Protein AF-A0A2T4CJE0-F1 (afdb_monomer)

Radius of gyration: 47.71 Å; Cα contacts (8 Å, |Δi|>4): 103; chains: 1; bounding box: 102×43×130 Å

Secondary structure (DSSP, 8-state):
---PPPP-PPPPPP---SSHHHHHHHHHHHHHHTT--EEEEEEEEEETTEEEEEEEEETTBSPPP--SS-----SPPP--B--EEEEE--TTHHHHHHHHHHHHHHHHHHHHHHHHHHHHHHHHHHHHHHHHHHHHHHHTHHHHHHHHHHHHHHHHTTTSTT--THHHHHHHHHT---

Organism: NCBI:txid983965

Foldseek 3Di:
DDPDPPPDQDDQDDDDDPDVVVVQVSRQVSQVVVPWGKDFPDFDDDDPNHGQKTKIDTPLADDDDDDPPDDDDDPDHRPHDPDIDMHGHDPPVPPVVVVVVVVVVVVVVVVVVVVVVVVVVVVVVVVVVVVVVVVVVVVVVVVVVVVVVVVVCVVVPPPPVPPDPVVVVVVVVVPPDD

Solvent-accessible surface area (backbone atoms only — not comparable to full-atom values): 10915 Å² total; per-residue (Å²): 130,86,87,69,77,75,82,80,74,78,78,64,83,88,78,92,61,97,43,71,67,59,46,49,53,56,47,39,50,56,30,48,78,72,73,46,53,69,36,82,73,46,76,40,69,69,53,96,91,41,68,33,30,36,38,35,29,31,68,47,33,42,81,82,81,90,64,89,71,76,87,76,86,70,94,73,73,64,74,54,40,83,57,71,50,75,52,69,63,65,84,55,60,69,61,55,49,50,51,54,55,48,52,56,48,50,54,48,49,52,50,54,48,54,53,49,49,56,56,48,53,56,49,49,58,53,48,51,57,51,49,53,54,49,50,56,55,53,64,56,44,58,64,54,48,53,56,49,51,56,54,50,48,70,64,54,72,74,63,65,85,68,70,59,73,61,63,62,54,55,53,55,65,71,68,68,81,124

Sequence (178 aa):
MPNTPPPALLPPPEGIFRTFDDLMASVQRVAKDQGYGIVKLRASNYRDGKPTRYDLVCDRGGVKYNSTAKKRNPSTRKIDCPFRAKAVCEENAPLATSIRSFTNKLDRLSHDMAQGLMRIEQRLDNIEKRMENIEARAGGYEPRFQAIEQRLQGMEGPRMDGMGMDDVESRLLASSVM

Nearest PDB structures (foldseek):
  7dgr-assembly1_G  TM=2.622E-01  e=4.530E+00  Bos taurus

pLDDT: mean 79.7, std 13.98, range [46.06, 97.25]

Structure (mmCIF, N/CA/C/O backbone):
data_AF-A0A2T4CJE0-F1
#
_entry.id   AF-A0A2T4CJE0-F1
#
loop_
_atom_site.group_PDB
_atom_site.id
_atom_site.type_symbol
_atom_site.label_atom_id
_atom_site.label_alt_id
_atom_site.label_comp_id
_atom_site.label_asym_id
_atom_site.label_entity_id
_atom_site.label_seq_id
_atom_site.pdbx_PDB_ins_code
_atom_site.Cartn_x
_atom_site.Cartn_y
_atom_site.Cartn_z
_atom_site.occupancy
_atom_site.B_iso_or_equiv
_atom_site.auth_seq_id
_atom_site.auth_comp_id
_atom_site.auth_asym_id
_atom_site.auth_atom_id
_atom_site.pdbx_PDB_model_num
ATOM 1 N N . MET A 1 1 ? -12.298 10.753 -35.751 1.00 47.97 1 MET A N 1
ATOM 2 C CA . MET A 1 1 ? -11.029 10.005 -35.619 1.00 47.97 1 MET A CA 1
ATOM 3 C C . MET A 1 1 ? -11.352 8.708 -34.900 1.00 47.97 1 MET A C 1
ATOM 5 O O . MET A 1 1 ? -12.016 8.798 -33.872 1.00 47.97 1 MET A O 1
ATOM 9 N N . PRO A 1 2 ? -11.027 7.531 -35.454 1.00 46.69 2 PRO A N 1
ATOM 10 C CA . PRO A 1 2 ? -11.387 6.272 -34.817 1.00 46.69 2 PRO A CA 1
ATOM 11 C C . PRO A 1 2 ? -10.594 6.115 -33.513 1.00 46.69 2 PRO A C 1
ATOM 13 O O . PRO A 1 2 ? -9.371 6.231 -33.500 1.00 46.69 2 PRO A O 1
ATOM 16 N N . ASN A 1 3 ? -11.324 5.901 -32.417 1.00 55.94 3 ASN A N 1
ATOM 17 C CA . ASN A 1 3 ? -10.821 5.552 -31.089 1.00 55.94 3 ASN A CA 1
ATOM 18 C C . ASN A 1 3 ? -10.330 4.095 -31.113 1.00 55.94 3 ASN A C 1
ATOM 20 O O . ASN A 1 3 ? -10.971 3.200 -30.567 1.00 55.94 3 ASN A O 1
ATOM 24 N N . THR A 1 4 ? -9.227 3.827 -31.810 1.00 54.50 4 THR A N 1
ATOM 25 C CA . THR A 1 4 ? -8.570 2.522 -31.713 1.00 54.50 4 THR A CA 1
ATOM 26 C C . THR A 1 4 ? -7.837 2.483 -30.371 1.00 54.50 4 THR A C 1
ATOM 28 O O . THR A 1 4 ? -6.990 3.352 -30.140 1.00 54.50 4 THR A O 1
ATOM 31 N N . PRO A 1 5 ? -8.154 1.542 -29.461 1.00 58.34 5 PRO A N 1
ATOM 32 C CA . PRO A 1 5 ? -7.416 1.415 -28.213 1.00 58.34 5 PRO A CA 1
ATOM 33 C C . PRO A 1 5 ? -5.928 1.200 -28.532 1.00 58.34 5 PRO A C 1
ATOM 35 O O . PRO A 1 5 ? -5.611 0.510 -29.508 1.00 58.34 5 PRO A O 1
ATOM 38 N N . PRO A 1 6 ? -5.010 1.814 -27.764 1.00 60.53 6 PRO A N 1
ATOM 39 C CA . PRO A 1 6 ? -3.585 1.639 -27.995 1.00 60.53 6 PRO A CA 1
ATOM 40 C C . PRO A 1 6 ? -3.245 0.142 -27.954 1.00 60.53 6 PRO A C 1
ATOM 42 O O . PRO A 1 6 ? -3.831 -0.583 -27.143 1.00 60.53 6 PRO A O 1
ATOM 45 N N . PRO A 1 7 ? -2.332 -0.336 -28.820 1.00 61.66 7 PRO A N 1
ATOM 46 C CA . PRO A 1 7 ? -1.942 -1.740 -28.842 1.00 61.66 7 PRO A CA 1
ATOM 47 C C . PRO A 1 7 ? -1.520 -2.166 -27.435 1.00 61.66 7 PRO A C 1
ATOM 49 O O . PRO A 1 7 ? -0.680 -1.518 -26.805 1.00 61.66 7 PRO A O 1
ATOM 52 N N . ALA A 1 8 ? -2.159 -3.219 -26.924 1.00 67.00 8 ALA A N 1
ATOM 53 C CA . ALA A 1 8 ? -1.889 -3.742 -25.596 1.00 67.00 8 ALA A CA 1
ATOM 54 C C . ALA A 1 8 ? -0.453 -4.273 -25.569 1.00 67.00 8 ALA A C 1
ATOM 56 O O . ALA A 1 8 ? -0.147 -5.295 -26.181 1.00 67.00 8 ALA A O 1
ATOM 57 N N . LEU A 1 9 ? 0.435 -3.540 -24.898 1.00 72.75 9 LEU A N 1
ATOM 58 C CA . LEU A 1 9 ? 1.811 -3.969 -24.688 1.00 72.75 9 LEU A CA 1
ATOM 59 C C . LEU A 1 9 ? 1.789 -5.251 -23.856 1.00 72.75 9 LEU A C 1
ATOM 61 O O . LEU A 1 9 ? 1.123 -5.307 -22.818 1.00 72.75 9 LEU A O 1
ATOM 65 N N . LEU A 1 10 ? 2.510 -6.275 -24.305 1.00 77.25 10 LEU A N 1
ATOM 66 C CA . LEU A 1 10 ? 2.623 -7.515 -23.552 1.00 77.25 10 LEU A CA 1
ATOM 67 C C . LEU A 1 10 ? 3.448 -7.240 -22.290 1.00 77.25 10 LEU A C 1
ATOM 69 O O . LEU A 1 10 ? 4.532 -6.643 -22.386 1.00 77.25 10 LEU A O 1
ATOM 73 N N . PRO A 1 11 ? 2.961 -7.648 -21.106 1.00 76.88 11 PRO A N 1
ATOM 74 C CA . PRO A 1 11 ? 3.726 -7.489 -19.886 1.00 76.88 11 PRO A CA 1
ATOM 75 C C . PRO A 1 11 ? 5.021 -8.311 -19.986 1.00 76.88 11 PRO A C 1
ATOM 77 O O . PRO A 1 11 ? 5.005 -9.427 -20.513 1.00 76.88 11 PRO A O 1
ATOM 80 N N . PRO A 1 12 ? 6.159 -7.782 -19.503 1.00 79.56 12 PRO A N 1
ATOM 81 C CA . PRO A 1 12 ? 7.377 -8.566 -19.396 1.00 79.56 12 PRO A CA 1
ATOM 82 C C . PRO A 1 12 ? 7.139 -9.756 -18.454 1.00 79.56 12 PRO A C 1
ATOM 84 O O . PRO A 1 12 ? 6.370 -9.624 -17.499 1.00 79.56 12 PRO A O 1
ATOM 87 N N . PRO A 1 13 ? 7.784 -10.909 -18.703 1.00 75.38 13 PRO A N 1
ATOM 88 C CA . PRO A 1 13 ? 7.630 -12.085 -17.865 1.00 75.38 13 PRO A CA 1
ATOM 89 C C . PRO A 1 13 ? 8.071 -11.765 -16.439 1.00 75.38 13 PRO A C 1
ATOM 91 O O . PRO A 1 13 ? 9.121 -11.155 -16.214 1.00 75.38 13 PRO A O 1
ATOM 94 N N . GLU A 1 14 ? 7.255 -12.182 -15.478 1.00 75.81 14 GLU A N 1
ATOM 95 C CA . GLU A 1 14 ? 7.595 -12.079 -14.068 1.00 75.81 14 GLU A CA 1
ATOM 96 C C . GLU A 1 14 ? 8.733 -13.055 -13.754 1.00 75.81 14 GLU A C 1
ATOM 98 O O . GLU A 1 14 ? 8.725 -14.211 -14.181 1.00 75.81 14 GLU A O 1
ATOM 103 N N . GLY A 1 15 ? 9.749 -12.582 -13.036 1.00 75.56 15 GLY A N 1
ATOM 104 C CA . GLY A 1 15 ? 10.932 -13.376 -12.737 1.00 75.56 15 GLY A CA 1
ATOM 105 C C . GLY A 1 15 ? 11.753 -12.778 -11.606 1.00 75.56 15 GLY A C 1
ATOM 106 O O . GLY A 1 15 ? 11.766 -11.564 -11.395 1.00 75.56 15 GLY A O 1
ATOM 107 N N . ILE A 1 16 ? 12.444 -13.651 -10.877 1.00 80.81 16 ILE A N 1
ATOM 108 C CA . ILE A 1 16 ? 13.420 -13.263 -9.860 1.00 80.81 16 ILE A CA 1
ATOM 109 C C . ILE A 1 16 ? 14.785 -13.209 -10.542 1.00 80.81 16 ILE A C 1
ATOM 111 O O . ILE A 1 16 ? 15.248 -14.201 -11.101 1.00 80.81 16 ILE A O 1
ATOM 115 N N . PHE A 1 17 ? 15.433 -12.050 -10.477 1.00 85.88 17 PHE A N 1
ATOM 116 C CA . PHE A 1 17 ? 16.737 -11.815 -11.092 1.00 85.88 17 PHE A CA 1
ATOM 117 C C . PHE A 1 17 ? 17.794 -11.601 -10.012 1.00 85.88 17 PHE A C 1
ATOM 119 O O . PHE A 1 17 ? 17.524 -10.990 -8.978 1.00 85.88 17 PHE A O 1
ATOM 126 N N . ARG A 1 18 ? 19.014 -12.093 -10.252 1.00 84.19 18 ARG A N 1
ATOM 127 C CA . ARG A 1 18 ? 20.121 -11.993 -9.282 1.00 84.19 18 ARG A CA 1
ATOM 128 C C . ARG A 1 18 ? 20.695 -10.584 -9.192 1.00 84.19 18 ARG A C 1
ATOM 130 O O . ARG A 1 18 ? 21.171 -10.173 -8.140 1.00 84.19 18 ARG A O 1
ATOM 137 N N . THR A 1 19 ? 20.680 -9.858 -10.305 1.00 87.38 19 THR A N 1
ATOM 138 C CA . THR A 1 19 ? 21.184 -8.490 -10.396 1.00 87.38 19 THR A CA 1
ATOM 139 C C . THR A 1 19 ? 20.183 -7.616 -11.134 1.00 87.38 19 THR A C 1
ATOM 141 O O . THR A 1 19 ? 19.360 -8.081 -11.925 1.00 87.38 19 THR A O 1
ATOM 144 N N . PHE A 1 20 ? 20.262 -6.314 -10.878 1.00 87.75 20 PHE A N 1
ATOM 145 C CA . PHE A 1 20 ? 19.405 -5.354 -11.557 1.00 87.75 20 PHE A CA 1
ATOM 146 C C . PHE A 1 20 ? 19.708 -5.244 -13.056 1.00 87.75 20 PHE A C 1
ATOM 148 O O . PHE A 1 20 ? 18.796 -5.011 -13.844 1.00 87.75 20 PHE A O 1
ATOM 155 N N . ASP A 1 21 ? 20.964 -5.431 -13.460 1.00 90.25 21 ASP A N 1
ATOM 156 C CA . ASP A 1 21 ? 21.339 -5.375 -14.873 1.00 90.25 21 ASP A CA 1
ATOM 157 C C . ASP A 1 21 ? 20.761 -6.558 -15.661 1.00 90.25 21 ASP A C 1
ATOM 159 O O . ASP A 1 21 ? 20.324 -6.370 -16.793 1.00 90.25 21 ASP A O 1
ATOM 163 N N . ASP A 1 22 ? 20.658 -7.739 -15.044 1.00 90.62 22 ASP A N 1
ATOM 164 C CA . ASP A 1 22 ? 20.012 -8.914 -15.642 1.00 90.62 22 ASP A CA 1
ATOM 165 C C . ASP A 1 22 ? 18.489 -8.720 -15.780 1.00 90.62 22 ASP A C 1
ATOM 167 O O . ASP A 1 22 ? 17.914 -8.949 -16.847 1.00 90.62 22 ASP A O 1
ATOM 171 N N . LEU A 1 23 ? 17.846 -8.164 -14.742 1.00 90.69 23 LEU A N 1
ATOM 172 C CA . LEU A 1 23 ? 16.444 -7.728 -14.804 1.00 90.69 23 LEU A CA 1
ATOM 173 C C . LEU A 1 23 ? 16.226 -6.705 -15.924 1.00 90.69 23 LEU A C 1
ATOM 175 O O . LEU A 1 23 ? 15.259 -6.788 -16.677 1.00 90.69 23 LEU A O 1
ATOM 179 N N . MET A 1 24 ? 17.113 -5.717 -16.041 1.00 90.69 24 MET A N 1
ATOM 180 C CA . MET A 1 24 ? 16.990 -4.700 -17.078 1.00 90.69 24 MET A CA 1
ATOM 181 C C . MET A 1 24 ? 17.182 -5.310 -18.467 1.00 90.69 24 MET A C 1
ATOM 183 O O . MET A 1 24 ? 16.435 -4.974 -19.380 1.00 90.69 24 MET A O 1
ATOM 187 N N . ALA A 1 25 ? 18.141 -6.220 -18.639 1.00 91.75 25 ALA A N 1
ATOM 188 C CA . ALA A 1 25 ? 18.392 -6.881 -19.914 1.00 91.75 25 ALA A CA 1
ATOM 189 C C . ALA A 1 25 ? 17.201 -7.736 -20.372 1.00 91.75 25 ALA A C 1
ATOM 191 O O . ALA A 1 25 ? 16.842 -7.697 -21.552 1.00 91.75 25 ALA A O 1
ATOM 192 N N . SER A 1 26 ? 16.562 -8.476 -19.461 1.00 90.62 26 SER A N 1
ATOM 193 C CA . SER A 1 26 ? 15.388 -9.300 -19.774 1.00 90.62 26 SER A CA 1
ATOM 194 C C . SER A 1 26 ? 14.178 -8.447 -20.165 1.00 90.62 26 SER A C 1
ATOM 196 O O . SER A 1 26 ? 13.568 -8.672 -21.212 1.00 90.62 26 SER A O 1
ATOM 198 N N . VAL A 1 27 ? 13.890 -7.406 -19.383 1.00 90.81 27 VAL A N 1
ATOM 199 C CA . VAL A 1 27 ? 12.791 -6.463 -19.618 1.00 90.81 27 VAL A CA 1
ATOM 200 C C . VAL A 1 27 ? 13.019 -5.673 -20.913 1.00 90.81 27 VAL A C 1
ATOM 202 O O . VAL A 1 27 ? 12.099 -5.499 -21.713 1.00 90.81 27 VAL A O 1
ATOM 205 N N . GLN A 1 28 ? 14.260 -5.260 -21.177 1.00 91.25 28 GLN A N 1
ATOM 206 C CA . GLN A 1 28 ? 14.635 -4.560 -22.403 1.00 91.25 28 GLN A CA 1
ATOM 207 C C . GLN A 1 28 ? 14.523 -5.452 -23.647 1.00 91.25 28 GLN A C 1
ATOM 209 O O . GLN A 1 28 ? 14.223 -4.937 -24.722 1.00 91.25 28 GLN A O 1
ATOM 214 N N . ARG A 1 29 ? 14.763 -6.765 -23.533 1.00 90.44 29 ARG A N 1
ATOM 215 C CA . ARG A 1 29 ? 14.597 -7.714 -24.647 1.00 90.44 29 ARG A CA 1
ATOM 216 C C . ARG A 1 29 ? 13.141 -7.748 -25.112 1.00 90.44 29 ARG A C 1
ATOM 218 O O . ARG A 1 29 ? 12.874 -7.470 -26.272 1.00 90.44 29 ARG A O 1
ATOM 225 N N . VAL A 1 30 ? 12.215 -7.943 -24.175 1.00 88.25 30 VAL A N 1
ATOM 226 C CA . VAL A 1 30 ? 10.771 -7.979 -24.458 1.00 88.25 30 VAL A CA 1
ATOM 227 C C . VAL A 1 30 ? 10.260 -6.645 -25.003 1.00 88.25 30 VAL A C 1
ATOM 229 O O . VAL A 1 30 ? 9.425 -6.613 -25.902 1.00 88.25 30 VAL A O 1
ATOM 232 N N . ALA A 1 31 ? 10.784 -5.530 -24.493 1.00 89.50 31 ALA A N 1
ATOM 233 C CA . ALA A 1 31 ? 10.441 -4.207 -25.002 1.00 89.50 31 ALA A CA 1
ATOM 234 C C . ALA A 1 31 ? 10.913 -3.989 -26.446 1.00 89.50 31 ALA A C 1
ATOM 236 O O . ALA A 1 31 ? 10.169 -3.439 -27.258 1.00 89.50 31 ALA A O 1
ATOM 237 N N . LYS A 1 32 ? 12.128 -4.451 -26.780 1.00 88.69 32 LYS A N 1
ATOM 238 C CA . LYS A 1 32 ? 12.677 -4.369 -28.141 1.00 88.69 32 LYS A CA 1
ATOM 239 C C . LYS A 1 32 ? 11.839 -5.167 -29.135 1.00 88.69 32 LYS A C 1
ATOM 241 O O . LYS A 1 32 ? 11.573 -4.644 -30.212 1.00 88.69 32 LYS A O 1
ATOM 246 N N . ASP A 1 33 ? 11.377 -6.357 -28.754 1.00 86.69 33 ASP A N 1
ATOM 247 C CA . ASP A 1 33 ? 10.499 -7.186 -29.594 1.00 86.69 33 ASP A CA 1
ATOM 248 C C . ASP A 1 33 ? 9.168 -6.480 -29.899 1.00 86.69 33 ASP A C 1
ATOM 250 O O . ASP A 1 33 ? 8.588 -6.642 -30.969 1.00 86.69 33 ASP A O 1
ATOM 254 N N . GLN A 1 34 ? 8.715 -5.627 -28.980 1.00 85.38 34 GLN A N 1
ATOM 255 C CA . GLN A 1 34 ? 7.519 -4.797 -29.124 1.00 85.38 34 GLN A CA 1
ATOM 256 C C . GLN A 1 34 ? 7.805 -3.390 -29.687 1.00 85.38 34 GLN A C 1
ATOM 258 O O . GLN A 1 34 ? 6.897 -2.566 -29.793 1.00 85.38 34 GLN A O 1
ATOM 263 N N . GLY A 1 35 ? 9.056 -3.087 -30.048 1.00 86.75 35 GLY A N 1
ATOM 264 C CA . GLY A 1 35 ? 9.439 -1.834 -30.702 1.00 86.75 35 GLY A CA 1
ATOM 265 C C . GLY A 1 35 ? 9.593 -0.615 -29.784 1.00 86.75 35 GLY A C 1
ATOM 266 O O . GLY A 1 35 ? 9.572 0.516 -30.273 1.00 86.75 35 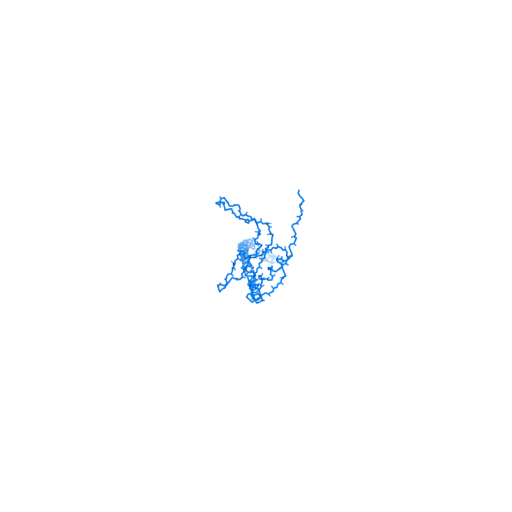GLY A O 1
ATOM 267 N N . TYR A 1 36 ? 9.767 -0.798 -28.471 1.00 86.81 36 TYR A N 1
ATOM 268 C CA . TYR A 1 36 ? 10.023 0.303 -27.535 1.00 86.81 36 TYR A CA 1
ATOM 269 C C . TYR A 1 36 ? 11.246 0.059 -26.638 1.00 86.81 36 TYR A C 1
ATOM 271 O O . TYR A 1 36 ? 11.751 -1.050 -26.493 1.00 86.81 36 TYR A O 1
ATOM 279 N N . GLY A 1 37 ? 11.776 1.137 -26.054 1.00 88.62 37 GLY A N 1
ATOM 280 C CA . GLY A 1 37 ? 12.923 1.091 -25.144 1.00 88.62 37 GLY A CA 1
ATOM 281 C C . GLY A 1 37 ? 12.525 1.467 -23.723 1.00 88.62 37 GLY A C 1
ATOM 282 O O . GLY A 1 37 ? 11.691 2.353 -23.544 1.00 88.62 37 GLY A O 1
ATOM 283 N N . ILE A 1 38 ? 13.123 0.822 -22.720 1.00 90.31 38 ILE A N 1
ATOM 284 C CA . ILE A 1 38 ? 12.847 1.068 -21.304 1.00 90.31 38 ILE A CA 1
ATOM 285 C C . ILE A 1 38 ? 14.032 1.798 -20.666 1.00 90.31 38 ILE A C 1
ATOM 287 O O . ILE A 1 38 ? 15.193 1.508 -20.938 1.00 90.31 38 ILE A O 1
ATOM 291 N N . VAL A 1 39 ? 13.733 2.769 -19.806 1.00 90.69 39 VAL A N 1
ATOM 292 C CA . VAL A 1 39 ? 14.709 3.579 -19.075 1.00 90.69 39 VAL A CA 1
ATOM 293 C C . VAL A 1 39 ? 14.383 3.625 -17.586 1.00 90.69 39 VAL A C 1
ATOM 295 O O . VAL A 1 39 ? 13.230 3.495 -17.160 1.00 90.69 39 VAL A O 1
ATOM 298 N N . LYS A 1 40 ? 15.425 3.837 -16.777 1.00 91.75 40 LYS A N 1
ATOM 299 C CA . LYS A 1 40 ? 15.320 4.053 -15.330 1.00 91.75 40 LYS A CA 1
ATOM 300 C C . LYS A 1 40 ? 14.803 5.478 -15.098 1.00 91.75 40 LYS A C 1
ATOM 302 O O . LYS A 1 40 ? 15.523 6.433 -15.369 1.00 91.75 40 LYS A O 1
ATOM 307 N N . LEU A 1 41 ? 13.576 5.634 -14.597 1.00 89.12 41 LEU A N 1
ATOM 308 C CA . LEU A 1 41 ? 13.015 6.954 -14.283 1.00 89.12 41 LEU A CA 1
ATOM 309 C C . LEU A 1 41 ? 13.555 7.487 -12.956 1.00 89.12 41 LEU A C 1
ATOM 311 O O . LEU A 1 41 ? 13.967 8.638 -12.854 1.00 89.12 41 LEU A O 1
ATOM 315 N N . ARG A 1 42 ? 13.483 6.656 -11.916 1.00 90.06 42 ARG A N 1
ATOM 316 C CA . ARG A 1 42 ? 13.901 7.016 -10.560 1.00 90.06 42 ARG A CA 1
ATOM 317 C C . ARG A 1 42 ? 14.330 5.785 -9.787 1.00 90.06 42 ARG A C 1
ATOM 319 O O . ARG A 1 42 ? 13.731 4.719 -9.920 1.00 90.06 42 ARG A O 1
ATOM 326 N N . ALA A 1 43 ? 15.329 5.981 -8.942 1.00 91.38 43 ALA A N 1
ATOM 327 C CA . ALA A 1 43 ? 15.729 5.049 -7.904 1.00 91.38 43 ALA A CA 1
ATOM 328 C C . ALA A 1 43 ? 15.222 5.578 -6.553 1.00 91.38 43 ALA A C 1
ATOM 330 O O . ALA A 1 43 ? 15.151 6.786 -6.329 1.00 91.38 43 ALA A O 1
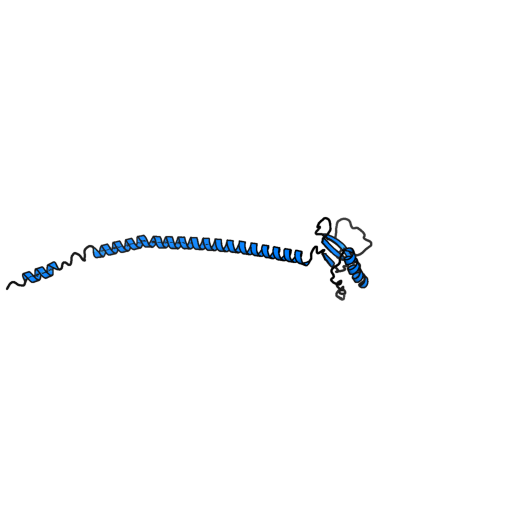ATOM 331 N N . SER A 1 44 ? 14.766 4.687 -5.680 1.00 88.44 44 SER A N 1
ATOM 332 C CA . SER A 1 44 ? 14.189 5.048 -4.384 1.00 88.44 44 SER A CA 1
ATOM 333 C C . SER A 1 44 ? 14.398 3.941 -3.361 1.00 88.44 44 SER A C 1
ATOM 335 O O . SER A 1 44 ? 14.735 2.818 -3.733 1.00 88.44 44 SER A O 1
ATOM 337 N N . ASN A 1 45 ? 14.132 4.267 -2.091 1.00 85.12 45 ASN A N 1
ATOM 338 C CA . ASN A 1 45 ? 14.224 3.343 -0.962 1.00 85.12 45 ASN A CA 1
ATOM 339 C C . ASN A 1 45 ? 15.629 2.723 -0.858 1.00 85.12 45 ASN A C 1
ATOM 341 O O . ASN A 1 45 ? 15.860 1.592 -1.277 1.00 85.12 45 ASN A O 1
ATOM 345 N N . TYR A 1 46 ? 16.592 3.511 -0.391 1.00 86.31 46 TYR A N 1
ATOM 346 C CA . TYR A 1 46 ? 17.990 3.095 -0.327 1.00 86.31 46 TYR A CA 1
ATOM 347 C C . TYR A 1 46 ? 18.258 2.346 0.982 1.00 86.31 46 TYR A C 1
ATOM 349 O O . TYR A 1 46 ? 17.879 2.832 2.046 1.00 86.31 46 TYR A O 1
ATOM 357 N N . ARG A 1 47 ? 18.926 1.193 0.899 1.00 82.00 47 ARG A N 1
ATOM 358 C CA . ARG A 1 47 ? 19.482 0.447 2.040 1.00 82.00 47 ARG A CA 1
ATOM 359 C C . ARG A 1 47 ? 20.966 0.231 1.789 1.00 82.00 47 ARG A C 1
ATOM 361 O O . ARG A 1 47 ? 21.345 -0.057 0.658 1.00 82.00 47 ARG A O 1
ATOM 368 N N . ASP A 1 48 ? 21.801 0.454 2.798 1.00 82.81 48 ASP A N 1
ATOM 369 C CA . ASP A 1 48 ? 23.261 0.281 2.704 1.00 82.81 48 ASP A CA 1
ATOM 370 C C . ASP A 1 48 ? 23.892 0.968 1.475 1.00 82.81 48 ASP A C 1
ATOM 372 O O . ASP A 1 48 ? 24.769 0.436 0.795 1.00 82.81 48 ASP A O 1
ATOM 376 N N . GLY A 1 49 ? 23.381 2.158 1.133 1.00 83.88 49 GLY A N 1
ATOM 377 C CA . GLY A 1 49 ? 23.824 2.939 -0.028 1.00 83.88 49 GLY A CA 1
ATOM 378 C C . GLY A 1 49 ? 23.364 2.409 -1.394 1.00 83.88 49 GLY A C 1
ATOM 379 O O . GLY A 1 49 ? 23.645 3.042 -2.412 1.00 83.88 49 GLY A O 1
ATOM 380 N N . LYS A 1 50 ? 22.621 1.298 -1.452 1.00 84.25 50 LYS A N 1
ATOM 381 C CA . LYS A 1 50 ? 22.100 0.695 -2.686 1.00 84.25 50 LYS A CA 1
ATOM 382 C C . LYS A 1 50 ? 20.589 0.932 -2.831 1.00 84.25 50 LYS A C 1
ATOM 384 O O . LYS A 1 50 ? 19.856 0.844 -1.845 1.00 84.25 50 LYS A O 1
ATOM 389 N N . PRO A 1 51 ? 20.071 1.235 -4.037 1.00 87.44 51 PRO A N 1
ATOM 390 C CA . PRO A 1 51 ? 18.635 1.412 -4.226 1.00 87.44 51 PRO A CA 1
ATOM 391 C C . PRO A 1 51 ? 17.908 0.066 -4.252 1.00 87.44 51 PRO A C 1
ATOM 393 O O . PRO A 1 51 ? 18.251 -0.807 -5.050 1.00 87.44 51 PRO A O 1
ATOM 396 N N . THR A 1 52 ? 16.851 -0.068 -3.449 1.00 87.69 52 THR A N 1
ATOM 397 C CA . THR A 1 52 ? 16.014 -1.281 -3.416 1.00 87.69 52 THR A CA 1
ATOM 398 C C . THR A 1 52 ? 14.794 -1.190 -4.330 1.00 87.69 52 THR A C 1
ATOM 400 O O . THR A 1 52 ? 14.098 -2.179 -4.525 1.00 87.69 52 THR A O 1
ATOM 403 N N . ARG A 1 53 ? 14.499 -0.024 -4.919 1.00 90.31 53 ARG A N 1
ATOM 404 C CA . ARG A 1 53 ? 13.361 0.145 -5.831 1.00 90.31 53 ARG A CA 1
ATOM 405 C C . ARG A 1 53 ? 13.694 1.040 -7.014 1.00 90.31 53 ARG A C 1
ATOM 407 O O . ARG A 1 53 ? 14.087 2.192 -6.824 1.00 90.31 53 ARG A O 1
ATOM 414 N N . TYR A 1 54 ? 13.409 0.551 -8.217 1.00 92.25 54 TYR A N 1
ATOM 415 C CA . TYR A 1 54 ? 13.535 1.295 -9.468 1.00 92.25 54 TYR A CA 1
ATOM 416 C C . TYR A 1 54 ? 12.187 1.396 -10.177 1.00 92.25 54 TYR A C 1
ATOM 418 O O . TYR A 1 54 ? 11.518 0.389 -10.412 1.00 92.25 54 TYR A O 1
ATOM 426 N N . ASP A 1 55 ? 11.805 2.613 -10.555 1.00 91.81 55 ASP A N 1
ATOM 427 C CA . ASP A 1 55 ? 10.685 2.825 -11.467 1.00 91.81 55 ASP A CA 1
ATOM 428 C C . ASP A 1 55 ? 11.212 2.811 -12.907 1.00 91.81 55 ASP A C 1
ATOM 430 O O . ASP A 1 55 ? 12.101 3.590 -13.266 1.00 91.81 55 ASP A O 1
ATOM 434 N N . LEU A 1 56 ? 10.648 1.926 -13.722 1.00 91.56 56 LEU A N 1
ATOM 435 C CA . LEU A 1 56 ? 10.990 1.724 -15.124 1.00 91.56 56 LEU A CA 1
ATOM 436 C C . LEU A 1 56 ? 9.884 2.306 -16.000 1.00 91.56 56 LEU A C 1
ATOM 438 O O . LEU A 1 56 ? 8.699 2.082 -15.742 1.00 91.56 56 LEU A O 1
ATOM 442 N N . VAL A 1 57 ? 10.260 3.058 -17.028 1.00 90.25 57 VAL A N 1
ATOM 443 C CA . VAL A 1 57 ? 9.322 3.678 -17.976 1.00 90.25 57 VAL A CA 1
ATOM 444 C C . VAL A 1 57 ? 9.824 3.523 -19.397 1.00 90.25 57 VAL A C 1
ATOM 446 O O . VAL A 1 57 ? 11.003 3.269 -19.613 1.00 90.25 57 VAL A O 1
ATOM 449 N N . CYS A 1 58 ? 8.949 3.711 -20.377 1.00 89.75 58 CYS A N 1
ATOM 450 C CA . CYS A 1 58 ? 9.396 3.839 -21.758 1.00 89.75 58 CYS A CA 1
ATOM 451 C C . CYS A 1 58 ? 10.224 5.126 -21.959 1.00 89.75 58 CYS A C 1
ATOM 453 O O . CYS A 1 58 ? 9.845 6.184 -21.459 1.00 89.75 58 CYS A O 1
ATOM 455 N N . ASP A 1 59 ? 11.296 5.057 -22.751 1.00 84.62 59 ASP A N 1
ATOM 456 C CA . ASP A 1 59 ? 12.196 6.178 -23.082 1.00 84.62 59 ASP A CA 1
ATOM 457 C C . ASP A 1 59 ? 11.435 7.401 -23.623 1.00 84.62 59 ASP A C 1
ATOM 459 O O . ASP A 1 59 ? 11.518 8.516 -23.109 1.00 84.62 59 ASP A O 1
ATOM 463 N N . ARG A 1 60 ? 10.573 7.166 -24.616 1.00 79.69 60 ARG A N 1
ATOM 464 C CA . ARG A 1 60 ? 9.669 8.182 -25.176 1.00 79.69 60 ARG A CA 1
ATOM 465 C C . ARG A 1 60 ? 8.294 8.213 -24.491 1.00 79.69 60 ARG A C 1
ATOM 467 O O . ARG A 1 60 ? 7.321 8.671 -25.088 1.00 79.69 60 ARG A O 1
ATOM 474 N N . GLY A 1 61 ? 8.204 7.704 -23.264 1.00 77.56 61 GLY A N 1
ATOM 475 C CA . GLY A 1 61 ? 6.965 7.537 -22.508 1.00 77.56 61 GLY A CA 1
ATOM 476 C C . GLY A 1 61 ? 6.506 8.768 -21.725 1.00 77.56 61 GLY A C 1
ATOM 477 O O . GLY A 1 61 ? 7.288 9.645 -21.334 1.00 77.56 61 GLY A O 1
ATOM 478 N N . GLY A 1 62 ? 5.200 8.791 -21.461 1.00 70.50 62 GLY A N 1
ATOM 479 C CA . GLY A 1 62 ? 4.517 9.786 -20.642 1.00 70.50 62 GLY A CA 1
ATOM 480 C C . GLY A 1 62 ? 4.244 11.127 -21.322 1.00 70.50 62 GLY A C 1
ATOM 481 O O . GLY A 1 62 ? 4.748 11.454 -22.396 1.00 70.50 62 GLY A O 1
ATOM 482 N N . VAL A 1 63 ? 3.473 11.954 -20.625 1.00 67.31 63 VAL A N 1
ATOM 483 C CA . VAL A 1 63 ? 3.046 13.264 -21.116 1.00 67.31 63 VAL A CA 1
ATOM 484 C C . VAL A 1 63 ? 4.152 14.302 -20.880 1.00 67.31 63 VAL A C 1
ATOM 486 O O . VAL A 1 63 ? 4.952 14.215 -19.935 1.00 67.31 63 VAL A O 1
ATOM 489 N N . LYS A 1 64 ? 4.277 15.281 -21.781 1.00 67.00 64 LYS A N 1
ATOM 490 C CA . LYS A 1 64 ? 5.162 16.434 -21.570 1.00 67.00 64 LYS A CA 1
ATOM 491 C C . LYS A 1 64 ? 4.543 17.317 -20.485 1.00 67.00 64 LYS A C 1
ATOM 493 O O . LYS A 1 64 ? 3.394 17.723 -20.612 1.00 67.00 64 LYS A O 1
ATOM 498 N N . TYR A 1 65 ? 5.307 17.639 -19.444 1.00 66.88 65 TYR A N 1
ATOM 499 C CA . TYR A 1 65 ? 4.869 18.637 -18.473 1.00 66.88 65 TYR A CA 1
ATOM 500 C C . TYR A 1 65 ? 4.814 20.009 -19.155 1.00 66.88 65 TYR A C 1
ATOM 502 O O . TYR A 1 65 ? 5.773 20.408 -19.824 1.00 66.88 65 TYR A O 1
ATOM 510 N N . ASN A 1 66 ? 3.694 20.717 -19.019 1.00 62.84 66 ASN A N 1
ATOM 511 C CA . ASN A 1 66 ? 3.551 22.053 -19.582 1.00 62.84 66 ASN A CA 1
ATOM 512 C C . ASN A 1 66 ? 4.227 23.064 -18.642 1.00 62.84 66 ASN A C 1
ATOM 514 O O . ASN A 1 66 ? 3.609 23.551 -17.701 1.00 62.84 66 ASN A O 1
ATOM 518 N N . SER A 1 67 ? 5.522 23.328 -18.844 1.00 66.19 67 SER A N 1
ATOM 519 C CA . SER A 1 67 ? 6.245 24.354 -18.088 1.00 66.19 67 SER A CA 1
ATOM 520 C C . SER A 1 67 ? 6.226 25.694 -18.822 1.00 66.19 67 SER A C 1
ATOM 522 O O . SER A 1 67 ? 6.673 25.798 -19.966 1.00 66.19 67 SER A O 1
ATOM 524 N N . THR A 1 68 ? 5.793 26.749 -18.133 1.00 68.38 68 THR A N 1
ATOM 525 C CA . THR A 1 68 ? 5.876 28.138 -18.619 1.00 68.38 68 THR A CA 1
ATOM 526 C C . THR A 1 68 ? 7.300 28.701 -18.515 1.00 68.38 68 THR A C 1
ATOM 528 O O . THR A 1 68 ? 7.658 29.640 -19.221 1.00 68.38 68 THR A O 1
ATOM 531 N N . ALA A 1 69 ? 8.147 28.100 -17.672 1.00 65.12 69 ALA A N 1
ATOM 532 C CA . ALA A 1 69 ? 9.549 28.467 -17.516 1.00 65.12 69 ALA A CA 1
ATOM 533 C C . ALA A 1 69 ? 10.413 27.849 -18.636 1.00 65.12 69 ALA A C 1
ATOM 535 O O . ALA A 1 69 ? 10.456 26.630 -18.787 1.00 65.12 69 ALA A O 1
ATOM 536 N N . LYS A 1 70 ? 11.077 28.717 -19.417 1.00 67.75 70 LYS A N 1
ATOM 537 C CA . LYS A 1 70 ? 12.078 28.459 -20.478 1.00 67.75 70 LYS A CA 1
ATOM 538 C C . LYS A 1 70 ? 11.794 27.234 -21.371 1.00 67.75 70 LYS A C 1
ATOM 540 O O . LYS A 1 70 ? 12.197 26.107 -21.084 1.00 67.75 70 LYS A O 1
ATOM 545 N N . LYS A 1 71 ? 11.171 27.479 -22.530 1.00 62.59 71 LYS A N 1
ATOM 546 C CA . LYS A 1 71 ? 10.926 26.462 -23.567 1.00 62.59 71 LYS A CA 1
ATOM 547 C C . LYS A 1 71 ? 12.258 25.969 -24.145 1.00 62.59 71 LYS A C 1
ATOM 549 O O . LYS A 1 71 ? 12.900 26.664 -24.924 1.00 62.59 71 LYS A O 1
ATOM 554 N N . ARG A 1 72 ? 12.687 24.768 -23.754 1.00 65.12 72 ARG A N 1
ATOM 555 C CA . ARG A 1 72 ? 13.735 24.030 -24.476 1.00 65.12 72 ARG A CA 1
ATOM 556 C C . ARG A 1 72 ? 13.117 23.447 -25.751 1.00 65.12 72 ARG A C 1
ATOM 558 O O . ARG A 1 72 ? 11.965 23.010 -25.704 1.00 65.12 72 ARG A O 1
ATOM 565 N N . ASN A 1 73 ? 13.876 23.419 -26.848 1.00 62.66 73 ASN A N 1
ATOM 566 C CA . ASN A 1 73 ? 13.514 22.744 -28.100 1.00 62.66 73 ASN A CA 1
ATOM 567 C C . ASN A 1 73 ? 14.160 21.347 -28.129 1.00 62.66 73 ASN A C 1
ATOM 569 O O . ASN A 1 73 ? 15.269 21.205 -28.640 1.00 62.66 73 ASN A O 1
ATOM 573 N N . PRO A 1 74 ? 13.540 20.317 -27.529 1.00 66.12 74 PRO A N 1
ATOM 574 C CA . PRO A 1 74 ? 14.041 18.955 -27.631 1.00 66.12 74 PRO A CA 1
ATOM 575 C C . PRO A 1 74 ? 13.853 18.433 -29.060 1.00 66.12 74 PRO A C 1
ATOM 577 O O . PRO A 1 74 ? 12.793 18.619 -29.656 1.00 66.12 74 PRO A O 1
ATOM 580 N N . SER A 1 75 ? 14.864 17.742 -29.587 1.00 68.50 75 SER A N 1
ATOM 581 C CA . SER A 1 75 ? 14.786 17.036 -30.875 1.00 68.50 75 SER A CA 1
ATOM 582 C C . SER A 1 75 ? 13.850 15.824 -30.822 1.00 68.50 75 SER A C 1
ATOM 584 O O . SER A 1 75 ? 13.328 15.388 -31.845 1.00 68.50 75 SER A O 1
ATOM 586 N N . THR A 1 76 ? 13.605 15.284 -29.625 1.00 68.62 76 THR A N 1
ATOM 587 C CA . THR A 1 76 ? 12.759 14.114 -29.403 1.00 68.62 76 THR A CA 1
ATOM 588 C C . THR A 1 76 ? 11.367 14.517 -28.917 1.00 68.62 76 THR A C 1
ATOM 590 O O . THR A 1 76 ? 11.193 15.365 -28.037 1.00 68.62 76 THR A O 1
ATOM 593 N N . ARG A 1 77 ? 10.338 13.890 -29.497 1.00 72.25 77 ARG A N 1
ATOM 594 C CA . ARG A 1 77 ? 8.945 14.009 -29.049 1.00 72.25 77 ARG A CA 1
ATOM 595 C C . ARG A 1 77 ? 8.569 12.760 -28.260 1.00 72.25 77 ARG A C 1
ATOM 597 O O . ARG A 1 77 ? 8.866 11.646 -28.690 1.00 72.25 77 ARG A O 1
ATOM 604 N N . LYS A 1 78 ? 7.913 12.954 -27.115 1.00 76.94 78 LYS A N 1
ATOM 605 C CA . LYS A 1 78 ? 7.277 11.855 -26.384 1.00 76.94 78 LYS A CA 1
ATOM 606 C C . LYS A 1 78 ? 6.115 11.316 -27.218 1.00 76.94 78 LYS A C 1
ATOM 608 O O . LYS A 1 78 ? 5.396 12.103 -27.830 1.00 76.94 78 LYS A O 1
ATOM 613 N N . ILE A 1 79 ? 5.961 9.999 -27.237 1.00 78.12 79 ILE A N 1
ATOM 614 C CA . ILE A 1 79 ? 4.927 9.277 -27.998 1.00 78.12 79 ILE A CA 1
ATOM 615 C C . ILE A 1 79 ? 3.789 8.785 -27.095 1.00 78.12 79 ILE A C 1
ATOM 617 O O . ILE A 1 79 ? 2.983 7.973 -27.522 1.00 78.12 79 ILE A O 1
ATOM 621 N N . ASP A 1 80 ? 3.763 9.252 -25.843 1.00 75.56 80 ASP A N 1
ATOM 622 C CA . ASP A 1 80 ? 2.793 8.866 -24.814 1.00 75.56 80 ASP A CA 1
ATOM 623 C C . ASP A 1 80 ? 2.699 7.348 -24.580 1.00 75.56 80 ASP A C 1
ATOM 625 O O . ASP A 1 80 ? 1.633 6.779 -24.370 1.00 75.56 80 ASP A O 1
ATOM 629 N N . CYS A 1 81 ? 3.848 6.663 -24.615 1.00 82.38 81 CYS A N 1
ATOM 630 C CA . CYS A 1 81 ? 3.883 5.234 -24.320 1.00 82.38 81 CYS A CA 1
ATOM 631 C C . CYS A 1 81 ? 3.422 4.972 -22.867 1.00 82.38 81 CYS A C 1
ATOM 633 O O . CYS A 1 81 ? 3.995 5.570 -21.943 1.00 82.38 81 CYS A O 1
ATOM 635 N N . PRO A 1 82 ? 2.440 4.069 -22.652 1.00 83.31 82 PRO A N 1
ATOM 636 C CA . PRO A 1 82 ? 1.837 3.817 -21.343 1.00 83.31 82 PRO A CA 1
ATOM 637 C C . PRO A 1 82 ? 2.670 2.888 -20.449 1.00 83.31 82 PRO A C 1
ATOM 639 O O . PRO A 1 82 ? 2.348 2.723 -19.272 1.00 83.31 82 PRO A O 1
ATOM 642 N N . PHE A 1 83 ? 3.735 2.273 -20.977 1.00 86.88 83 PHE A N 1
ATOM 643 C CA . PHE A 1 83 ? 4.527 1.290 -20.242 1.00 86.88 83 PHE A CA 1
ATOM 644 C C . PHE A 1 83 ? 5.161 1.879 -18.975 1.00 86.88 83 PHE A C 1
ATOM 646 O O . PHE A 1 83 ? 5.959 2.825 -19.030 1.00 86.88 83 PHE A O 1
ATOM 653 N N . ARG A 1 84 ? 4.852 1.261 -17.829 1.00 86.88 84 ARG A N 1
ATOM 654 C CA . ARG A 1 84 ? 5.453 1.551 -16.525 1.00 86.88 84 ARG A CA 1
ATOM 655 C C . ARG A 1 84 ? 5.589 0.256 -15.732 1.00 86.88 84 ARG A C 1
ATOM 657 O O . ARG A 1 84 ? 4.618 -0.476 -15.590 1.00 86.88 84 ARG A O 1
ATOM 664 N N . ALA A 1 85 ? 6.763 0.017 -15.161 1.00 88.94 85 ALA A N 1
ATOM 665 C CA . ALA A 1 85 ? 7.028 -1.135 -14.307 1.00 88.94 85 ALA A CA 1
ATOM 666 C C . ALA A 1 85 ? 7.810 -0.722 -13.055 1.00 88.94 85 ALA A C 1
ATOM 668 O O . ALA A 1 85 ? 8.402 0.360 -12.992 1.00 88.94 85 ALA A O 1
ATOM 669 N N . LYS A 1 86 ? 7.789 -1.577 -12.032 1.00 90.31 86 LYS A N 1
ATOM 670 C CA . LYS A 1 86 ? 8.532 -1.373 -10.787 1.00 90.31 86 LYS A CA 1
ATOM 671 C C . LYS A 1 86 ? 9.399 -2.588 -10.526 1.00 90.31 86 LYS A C 1
ATOM 673 O O . LYS A 1 86 ? 8.872 -3.677 -10.345 1.00 90.31 86 LYS A O 1
ATOM 678 N N . ALA A 1 87 ? 10.707 -2.381 -10.479 1.00 89.31 87 ALA A N 1
ATOM 679 C CA . ALA A 1 87 ? 11.643 -3.392 -10.018 1.00 89.31 87 ALA A CA 1
ATOM 680 C C . ALA A 1 87 ? 11.892 -3.171 -8.524 1.00 89.31 87 ALA A C 1
ATOM 682 O O . ALA A 1 87 ? 12.253 -2.064 -8.113 1.00 89.31 87 ALA A O 1
ATOM 683 N N . VAL A 1 88 ? 11.675 -4.207 -7.719 1.00 88.00 88 VAL A N 1
ATOM 684 C CA . VAL A 1 88 ? 11.904 -4.188 -6.272 1.00 88.00 88 VAL A CA 1
ATOM 685 C C . VAL A 1 88 ? 12.958 -5.241 -5.950 1.00 88.00 88 VAL A C 1
ATOM 687 O O . VAL A 1 88 ? 12.835 -6.388 -6.365 1.00 88.00 88 VAL A O 1
ATOM 690 N N . CYS A 1 89 ? 14.005 -4.834 -5.242 1.00 84.00 89 CYS A N 1
ATOM 691 C CA . CYS A 1 89 ? 14.994 -5.725 -4.665 1.00 84.00 89 CYS A CA 1
ATOM 692 C C . CYS A 1 89 ? 14.401 -6.315 -3.387 1.00 84.00 89 CYS A C 1
ATOM 694 O O . CYS A 1 89 ? 14.127 -5.586 -2.429 1.00 84.00 89 CYS A O 1
ATOM 696 N N . GLU A 1 90 ? 14.181 -7.624 -3.379 1.00 72.56 90 GLU A N 1
ATOM 697 C CA . GLU A 1 90 ? 13.797 -8.342 -2.173 1.00 72.56 90 GLU A CA 1
ATOM 698 C C . GLU A 1 90 ? 15.042 -8.897 -1.489 1.00 72.56 90 GLU A C 1
ATOM 700 O O . GLU A 1 90 ? 15.530 -9.983 -1.794 1.00 72.56 90 GLU A O 1
ATOM 705 N N . GLU A 1 91 ? 15.554 -8.141 -0.526 1.00 63.81 91 GLU A N 1
ATOM 706 C CA . GLU A 1 91 ? 16.513 -8.650 0.447 1.00 63.81 91 GLU A CA 1
ATOM 707 C C . GLU A 1 91 ? 15.721 -9.570 1.398 1.00 63.81 91 GLU A C 1
ATOM 709 O O . GLU A 1 91 ? 14.997 -9.102 2.276 1.00 63.81 91 GLU A O 1
ATOM 714 N N . ASN A 1 92 ? 15.772 -10.886 1.158 1.00 59.94 92 ASN A N 1
ATOM 715 C CA . ASN A 1 92 ? 15.043 -11.945 1.883 1.00 59.94 92 ASN A CA 1
ATOM 716 C C . ASN A 1 92 ? 13.507 -11.947 1.702 1.00 59.94 92 ASN A C 1
ATOM 718 O O . ASN A 1 92 ? 12.740 -11.781 2.656 1.00 59.94 92 ASN A O 1
ATOM 722 N N . ALA A 1 93 ? 13.069 -12.218 0.469 1.00 60.16 93 ALA A N 1
ATOM 723 C CA . ALA A 1 93 ? 11.676 -12.296 0.008 1.00 60.16 93 ALA A CA 1
ATOM 724 C C . ALA A 1 93 ? 10.637 -12.909 0.987 1.00 60.16 93 ALA A C 1
ATOM 726 O O . ALA A 1 93 ? 9.646 -12.234 1.283 1.00 60.16 93 ALA A O 1
ATOM 727 N N . PRO A 1 94 ? 10.808 -14.124 1.556 1.00 61.84 94 PRO A N 1
ATOM 728 C CA . PRO A 1 94 ? 9.752 -14.724 2.379 1.00 61.84 94 PRO A CA 1
ATOM 729 C C . PRO A 1 94 ? 9.713 -14.179 3.817 1.00 61.84 94 PRO A C 1
ATOM 731 O O . PRO A 1 94 ? 8.638 -13.890 4.352 1.00 61.84 94 PRO A O 1
ATOM 734 N N . LEU A 1 95 ? 10.875 -13.999 4.455 1.00 64.44 95 LEU A N 1
ATOM 735 C CA . LEU A 1 95 ? 10.952 -13.640 5.874 1.00 64.44 95 LEU A CA 1
ATOM 736 C C . LEU A 1 95 ? 10.647 -12.155 6.100 1.00 64.44 95 LEU A C 1
ATOM 738 O O . LEU A 1 95 ? 9.845 -11.823 6.968 1.00 64.44 95 LEU A O 1
ATOM 742 N N . ALA A 1 96 ? 11.205 -11.257 5.285 1.00 65.44 96 ALA A N 1
ATOM 743 C CA . ALA A 1 96 ? 10.940 -9.823 5.406 1.00 65.44 96 ALA A CA 1
ATOM 744 C C . ALA A 1 96 ? 9.481 -9.467 5.069 1.00 65.44 96 ALA A C 1
ATOM 746 O O . ALA A 1 96 ? 8.931 -8.501 5.602 1.00 65.44 96 ALA A O 1
ATOM 747 N N . THR A 1 97 ? 8.831 -10.233 4.190 1.00 68.88 97 THR A N 1
ATOM 748 C CA . THR A 1 97 ? 7.402 -10.070 3.880 1.00 68.88 97 THR A CA 1
ATOM 749 C C . THR A 1 97 ? 6.524 -10.590 5.010 1.00 68.88 97 THR A C 1
ATOM 751 O O . THR A 1 97 ? 5.577 -9.908 5.403 1.00 68.88 97 THR A O 1
ATOM 754 N N . SER A 1 98 ? 6.891 -11.724 5.610 1.00 77.94 98 SER A N 1
ATOM 755 C CA . SER A 1 98 ? 6.211 -12.256 6.796 1.00 77.94 98 SER A CA 1
ATOM 756 C C . SER A 1 98 ? 6.333 -11.309 7.991 1.00 77.94 98 SER A C 1
ATOM 758 O O . SER A 1 98 ? 5.322 -10.996 8.613 1.00 77.94 98 SER A O 1
ATOM 760 N N . ILE A 1 99 ? 7.529 -10.766 8.252 1.00 81.69 99 ILE A N 1
ATOM 761 C CA . ILE A 1 99 ? 7.762 -9.776 9.314 1.00 81.69 99 ILE A CA 1
ATOM 762 C C . ILE A 1 99 ? 6.931 -8.517 9.059 1.00 81.69 99 ILE A C 1
ATOM 764 O O . ILE A 1 99 ? 6.186 -8.114 9.942 1.00 81.69 99 ILE A O 1
ATOM 768 N N . ARG A 1 100 ? 6.964 -7.935 7.850 1.00 79.75 100 ARG A N 1
ATOM 769 C CA . ARG A 1 100 ? 6.140 -6.754 7.514 1.00 79.75 100 ARG A CA 1
ATOM 770 C C . ARG A 1 100 ? 4.641 -7.025 7.639 1.00 79.75 100 ARG A C 1
ATOM 772 O O . ARG A 1 100 ? 3.883 -6.180 8.106 1.00 79.75 100 ARG A O 1
ATOM 779 N N . SER A 1 101 ? 4.182 -8.197 7.201 1.00 83.31 101 SER A N 1
ATOM 780 C CA . SER A 1 101 ? 2.777 -8.569 7.355 1.00 83.31 101 SER A CA 1
ATOM 781 C C . SER A 1 101 ? 2.406 -8.727 8.824 1.00 83.31 101 SER A C 1
ATOM 783 O O . SER A 1 101 ? 1.276 -8.407 9.190 1.00 83.31 101 SER A O 1
ATOM 785 N N . PHE A 1 102 ? 3.315 -9.250 9.640 1.00 89.06 102 PHE A N 1
ATOM 786 C CA . PHE A 1 102 ? 3.100 -9.442 11.062 1.00 89.06 102 PHE A CA 1
ATOM 787 C C . PHE A 1 102 ? 3.106 -8.110 11.819 1.00 89.06 102 PHE A C 1
ATOM 789 O O . PHE A 1 102 ? 2.174 -7.868 12.580 1.00 89.06 102 PHE A O 1
ATOM 796 N N . THR A 1 103 ? 4.048 -7.201 11.541 1.00 88.25 103 THR A N 1
ATOM 797 C CA . THR A 1 103 ? 4.068 -5.851 12.132 1.00 88.25 103 THR A CA 1
ATOM 798 C C . THR A 1 103 ? 2.775 -5.102 11.827 1.00 88.25 103 THR A C 1
ATOM 800 O O . THR A 1 103 ? 2.111 -4.640 12.743 1.00 88.25 103 THR A O 1
ATOM 803 N N . ASN A 1 104 ? 2.311 -5.128 10.574 1.00 89.94 104 ASN A N 1
ATOM 804 C CA . ASN A 1 104 ? 1.041 -4.497 10.201 1.00 89.94 104 ASN A CA 1
ATOM 805 C C . ASN A 1 104 ? -0.179 -5.114 10.915 1.00 89.94 104 ASN A C 1
ATOM 807 O O . ASN A 1 104 ? -1.195 -4.445 11.097 1.00 89.94 104 ASN A O 1
ATOM 811 N N . LYS A 1 105 ? -0.140 -6.411 11.258 1.00 94.19 105 LYS A N 1
ATOM 812 C CA . LYS A 1 105 ? -1.200 -7.056 12.051 1.00 94.19 105 LYS A CA 1
ATOM 813 C C . LYS A 1 105 ? -1.129 -6.619 13.514 1.00 94.19 105 LYS A C 1
ATOM 815 O O . LYS A 1 105 ? -2.174 -6.330 14.084 1.00 94.19 105 LYS A O 1
ATOM 820 N N . LEU A 1 106 ? 0.070 -6.534 14.090 1.00 95.12 106 LEU A N 1
ATOM 821 C CA . LEU A 1 106 ? 0.273 -6.025 15.447 1.00 95.12 106 LEU A CA 1
ATOM 822 C C . LEU A 1 106 ? -0.176 -4.571 15.587 1.00 95.12 106 LEU A C 1
ATOM 824 O O . LEU A 1 106 ? -0.862 -4.258 16.553 1.00 95.12 106 LEU A O 1
ATOM 828 N N . ASP A 1 107 ? 0.124 -3.716 14.610 1.00 92.75 107 ASP A N 1
ATOM 829 C CA . ASP A 1 107 ? -0.299 -2.311 14.626 1.00 92.75 107 ASP A CA 1
ATOM 830 C C . ASP A 1 107 ? -1.829 -2.188 14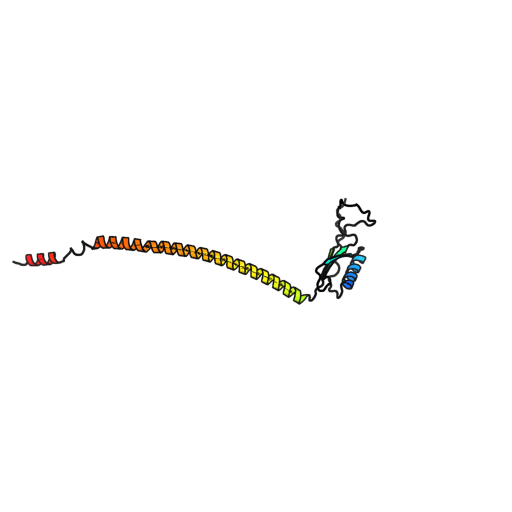.649 1.00 92.75 107 ASP A C 1
ATOM 832 O O . ASP A 1 107 ? -2.390 -1.402 15.413 1.00 92.75 107 ASP A O 1
ATOM 836 N N . ARG A 1 108 ? -2.527 -3.021 13.861 1.00 92.19 108 ARG A N 1
ATOM 837 C CA . ARG A 1 108 ? -3.998 -3.081 13.883 1.00 92.19 108 ARG A CA 1
ATOM 838 C C . ARG A 1 108 ? -4.531 -3.585 15.218 1.00 92.19 108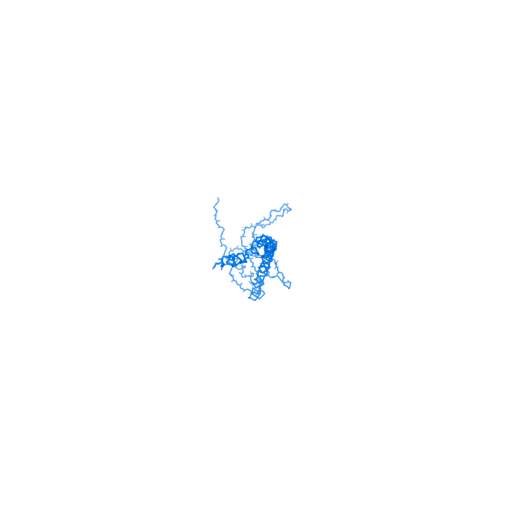 ARG A C 1
ATOM 840 O O . ARG A 1 108 ? -5.414 -2.953 15.780 1.00 92.19 108 ARG A O 1
ATOM 847 N N . LEU A 1 109 ? -3.972 -4.675 15.743 1.00 95.00 109 LEU A N 1
ATOM 848 C CA . LEU A 1 109 ? -4.376 -5.214 17.044 1.00 95.00 109 LEU A CA 1
ATOM 849 C C . LEU A 1 109 ? -4.147 -4.203 18.170 1.00 95.00 109 LEU A C 1
ATOM 851 O O . LEU A 1 109 ? -4.999 -4.055 19.038 1.00 95.00 109 LEU A O 1
ATOM 855 N N . SER A 1 110 ? -3.024 -3.485 18.152 1.00 95.50 110 SER A N 1
ATOM 856 C CA . SER A 1 110 ? -2.729 -2.418 19.109 1.00 95.50 110 SER A CA 1
ATOM 857 C C . SER A 1 110 ? -3.770 -1.304 19.03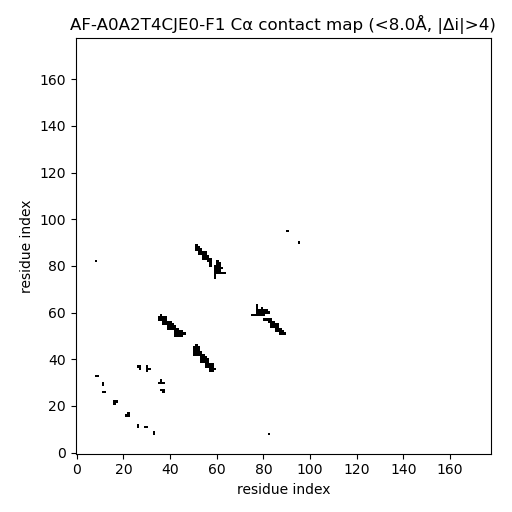9 1.00 95.50 110 SER A C 1
ATOM 859 O O . SER A 1 110 ? -4.275 -0.873 20.076 1.00 95.50 110 SER A O 1
ATOM 861 N N . HIS A 1 111 ? -4.146 -0.891 17.827 1.00 96.56 111 HIS A N 1
ATOM 862 C CA . HIS A 1 111 ? -5.192 0.102 17.636 1.00 96.56 111 HIS A CA 1
ATOM 863 C C . HIS A 1 111 ? -6.552 -0.388 18.151 1.00 96.56 111 HIS A C 1
ATOM 865 O O . HIS A 1 111 ? -7.204 0.316 18.918 1.00 96.56 111 HIS A O 1
ATOM 871 N N . ASP A 1 112 ? -6.955 -1.609 17.798 1.00 95.44 112 ASP A N 1
ATOM 872 C CA . ASP A 1 112 ? -8.222 -2.197 18.238 1.00 95.44 112 ASP A CA 1
ATOM 873 C C . ASP A 1 112 ? -8.273 -2.367 19.763 1.00 95.44 112 ASP A C 1
ATOM 875 O O . ASP A 1 112 ? -9.302 -2.086 20.379 1.00 95.44 112 ASP A O 1
ATOM 879 N N . MET A 1 113 ? -7.160 -2.760 20.393 1.00 96.19 113 MET A N 1
ATOM 880 C CA . MET A 1 113 ? -7.049 -2.832 21.853 1.00 96.19 113 MET A CA 1
ATOM 881 C C . MET A 1 113 ? -7.187 -1.453 22.500 1.00 96.19 113 MET A C 1
ATOM 883 O O . MET A 1 113 ? -7.958 -1.312 23.446 1.00 96.19 113 MET A O 1
ATOM 887 N N . ALA A 1 114 ? -6.511 -0.425 21.978 1.00 95.31 114 ALA A N 1
ATOM 888 C CA . ALA A 1 114 ? -6.638 0.940 22.491 1.00 95.31 114 ALA A CA 1
ATOM 889 C C . ALA A 1 114 ? -8.086 1.455 22.386 1.00 95.31 114 ALA A C 1
ATOM 891 O O . ALA A 1 114 ? -8.619 2.036 23.330 1.00 95.31 114 ALA A O 1
ATOM 892 N N . GLN A 1 115 ? -8.762 1.177 21.267 1.00 95.25 115 GLN A N 1
ATOM 893 C CA . GLN A 1 115 ? -10.178 1.509 21.078 1.00 95.25 115 GLN A CA 1
ATOM 894 C C . GLN A 1 115 ? -11.095 0.715 22.017 1.00 95.25 115 GLN A C 1
ATOM 896 O O . GLN A 1 115 ? -12.075 1.251 22.537 1.00 95.25 115 GLN A O 1
ATOM 901 N N . GLY A 1 116 ? -10.790 -0.565 22.243 1.00 95.69 116 GLY A N 1
ATOM 902 C CA . GLY A 1 116 ? -11.504 -1.415 23.190 1.00 95.69 116 GLY A CA 1
ATOM 903 C C . GLY A 1 116 ? -11.438 -0.866 24.613 1.00 95.69 116 GLY A C 1
ATOM 904 O O . GLY A 1 116 ? -12.475 -0.765 25.265 1.00 95.69 116 GLY A O 1
ATOM 905 N N . LEU A 1 117 ? -10.251 -0.447 25.058 1.00 96.31 117 LEU A N 1
ATOM 906 C CA . LEU A 1 117 ? -10.049 0.149 26.380 1.00 96.31 117 LEU A CA 1
ATOM 907 C C . LEU A 1 117 ? -10.837 1.453 26.543 1.00 96.31 117 LEU A C 1
ATOM 909 O O . LEU A 1 117 ? -11.591 1.565 27.503 1.00 96.31 117 LEU A O 1
ATOM 913 N N . MET A 1 118 ? -10.800 2.359 25.561 1.00 95.00 118 MET A N 1
ATOM 914 C CA . MET A 1 118 ? -11.594 3.599 25.612 1.00 95.00 118 MET A CA 1
ATOM 915 C C . MET A 1 118 ? -13.106 3.336 25.724 1.00 95.00 118 MET A C 1
ATOM 917 O O . MET A 1 118 ? -13.823 4.023 26.450 1.00 95.00 118 MET A O 1
ATOM 921 N N . ARG A 1 119 ? -13.626 2.314 25.030 1.00 96.19 119 ARG A N 1
ATOM 922 C CA . ARG A 1 119 ? -15.046 1.928 25.148 1.00 96.19 119 ARG A CA 1
ATOM 923 C C . ARG A 1 119 ? -15.376 1.338 26.514 1.00 96.19 119 ARG A C 1
ATOM 925 O O . ARG A 1 119 ? -16.499 1.505 26.989 1.00 96.19 119 ARG A O 1
ATOM 932 N N . ILE A 1 120 ? -14.442 0.599 27.110 1.00 96.94 120 ILE A N 1
ATOM 933 C CA . ILE A 1 120 ? -14.612 0.031 28.448 1.00 96.94 120 ILE A CA 1
ATOM 934 C C . ILE A 1 120 ? -14.624 1.153 29.482 1.00 96.94 120 ILE A C 1
ATOM 936 O O . ILE A 1 120 ? -15.562 1.191 30.271 1.00 96.94 120 ILE A O 1
ATOM 940 N N . GLU A 1 121 ? -13.678 2.090 29.419 1.00 96.44 121 GLU A N 1
ATOM 941 C CA . GLU A 1 121 ? -13.636 3.281 30.280 1.00 96.44 121 GLU A CA 1
ATOM 942 C C . GLU A 1 121 ? -14.971 4.035 30.240 1.00 96.44 121 GLU A C 1
ATOM 944 O O . GLU A 1 121 ? -1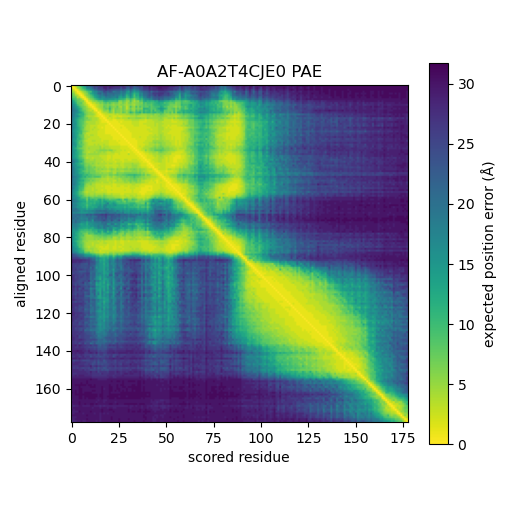5.624 4.192 31.265 1.00 96.44 121 GLU A O 1
ATOM 949 N N . 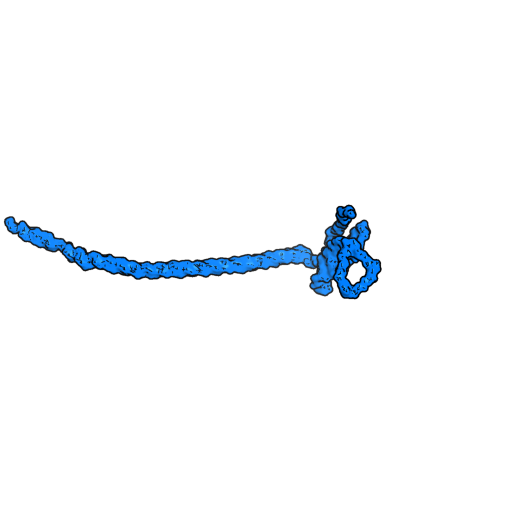GLN A 1 122 ? -15.489 4.342 29.047 1.00 95.56 122 GLN A N 1
ATOM 950 C CA . GLN A 1 122 ? -16.778 5.030 28.918 1.00 95.56 122 GLN A CA 1
ATOM 951 C C . GLN A 1 122 ? -17.960 4.232 29.503 1.00 95.56 122 GLN A C 1
ATOM 953 O O . GLN A 1 122 ? -18.941 4.798 29.995 1.00 95.56 122 GLN A O 1
ATOM 958 N N . ARG A 1 123 ? -17.929 2.897 29.416 1.00 96.75 123 ARG A N 1
ATOM 959 C CA . ARG A 1 123 ? -18.963 2.059 30.038 1.00 96.75 123 ARG A CA 1
ATOM 960 C C . ARG A 1 123 ? -18.838 2.051 31.555 1.00 96.75 123 ARG A C 1
ATOM 962 O O . ARG A 1 123 ? -19.880 2.030 32.203 1.00 96.75 123 ARG A O 1
ATOM 969 N N . LEU A 1 124 ? -17.621 2.066 32.092 1.00 96.38 124 LEU A N 1
ATOM 970 C CA . LEU A 1 124 ? -17.375 2.163 33.527 1.00 96.38 124 LEU A CA 1
ATOM 971 C C . LEU A 1 124 ? -17.876 3.507 34.065 1.00 96.38 124 LEU A C 1
ATOM 973 O O . LEU A 1 124 ? -18.700 3.481 34.972 1.00 96.38 124 LEU A O 1
ATOM 977 N N . ASP A 1 125 ? -17.575 4.629 33.405 1.00 96.81 125 ASP A N 1
ATOM 978 C CA . ASP A 1 125 ? -18.107 5.954 33.778 1.00 96.81 125 ASP A CA 1
ATOM 979 C C . ASP A 1 125 ? -19.647 5.974 33.826 1.00 96.81 125 ASP A C 1
ATOM 981 O O . ASP A 1 125 ? -20.283 6.570 34.698 1.00 96.81 125 ASP A O 1
ATOM 985 N N . ASN A 1 126 ? -20.291 5.317 32.858 1.00 96.88 126 ASN A N 1
ATOM 986 C CA . ASN A 1 126 ? -21.749 5.217 32.821 1.00 96.88 126 ASN A CA 1
ATOM 987 C C . ASN A 1 126 ? -22.304 4.310 33.929 1.00 96.88 126 ASN A C 1
ATOM 989 O O . ASN A 1 126 ? -23.415 4.541 34.412 1.00 96.88 126 ASN A O 1
ATOM 993 N N . ILE A 1 127 ? -21.572 3.259 34.306 1.00 97.25 127 ILE A N 1
ATOM 994 C CA . ILE A 1 127 ? -21.939 2.377 35.417 1.00 97.25 127 ILE A CA 1
ATOM 995 C C . ILE A 1 127 ? -21.780 3.119 36.746 1.00 97.25 127 ILE A C 1
ATOM 997 O O . ILE A 1 127 ? -22.697 3.047 37.560 1.00 97.25 127 ILE A O 1
ATOM 1001 N N . GLU A 1 128 ? -20.700 3.877 36.932 1.00 96.81 128 GLU A N 1
ATOM 1002 C CA . GLU A 1 128 ? -20.468 4.714 38.115 1.00 96.81 128 GLU A CA 1
ATOM 1003 C C . GLU A 1 128 ? -21.618 5.703 38.325 1.00 96.81 128 GLU A C 1
ATOM 1005 O O . GLU A 1 128 ? -22.270 5.683 39.366 1.00 96.81 128 GLU A O 1
ATOM 1010 N N . LYS A 1 129 ? -22.010 6.451 37.286 1.00 96.62 129 LYS A N 1
ATOM 1011 C CA . LYS A 1 129 ? -23.171 7.360 37.364 1.00 96.62 129 LYS A CA 1
ATOM 1012 C C . LYS A 1 129 ? -24.478 6.645 37.703 1.00 96.62 129 LYS A C 1
ATOM 1014 O O . LYS A 1 129 ? -25.360 7.201 38.359 1.00 96.62 129 LYS A O 1
ATOM 1019 N N . ARG A 1 130 ? -24.676 5.419 37.211 1.00 96.75 130 ARG A N 1
ATOM 1020 C CA . ARG A 1 130 ? -25.871 4.629 37.552 1.00 96.75 130 ARG A CA 1
ATOM 1021 C C . ARG A 1 130 ? -25.835 4.152 39.001 1.00 96.75 130 ARG A C 1
ATOM 1023 O O . ARG A 1 130 ? -26.895 4.150 39.621 1.00 96.75 130 ARG A O 1
ATOM 1030 N N . MET A 1 131 ? -24.665 3.780 39.521 1.00 95.75 131 MET A N 1
ATOM 1031 C CA . MET A 1 131 ? -24.473 3.441 40.935 1.00 95.75 131 MET A CA 1
ATOM 1032 C C . MET A 1 131 ? -24.804 4.641 41.823 1.00 95.75 131 MET A C 1
ATOM 1034 O O . MET A 1 131 ? -25.660 4.501 42.689 1.00 95.75 131 MET A O 1
ATOM 1038 N N . GLU A 1 132 ? -24.279 5.831 41.521 1.00 95.12 132 GLU A N 1
ATOM 1039 C CA . GLU A 1 132 ? -24.593 7.062 42.269 1.00 95.12 132 GLU A CA 1
ATOM 1040 C C . GLU A 1 132 ? -26.105 7.343 42.326 1.00 95.12 132 GLU A C 1
ATOM 1042 O O . GLU A 1 132 ? -26.662 7.655 43.377 1.00 95.12 132 GLU A O 1
ATOM 1047 N N . ASN A 1 133 ? -26.815 7.182 41.204 1.00 94.69 133 ASN A N 1
ATOM 1048 C CA . ASN A 1 133 ? -28.270 7.364 41.166 1.00 94.69 133 ASN A CA 1
ATOM 1049 C C . ASN A 1 133 ? -29.027 6.315 42.000 1.00 94.69 133 ASN A C 1
ATOM 1051 O O . ASN A 1 133 ? -30.061 6.623 42.603 1.00 94.69 133 ASN A O 1
ATOM 1055 N N . ILE A 1 134 ? -28.548 5.067 42.013 1.00 94.69 134 ILE A N 1
ATOM 1056 C CA . ILE A 1 134 ? -29.127 3.996 42.831 1.00 94.69 134 ILE A CA 1
ATOM 1057 C C . ILE A 1 134 ? -28.888 4.285 44.315 1.00 94.69 134 ILE A C 1
ATOM 1059 O O . ILE A 1 134 ? -29.830 4.177 45.098 1.00 94.69 134 ILE A O 1
ATOM 1063 N N . GLU A 1 135 ? -27.681 4.706 44.689 1.00 92.50 135 GLU A N 1
ATOM 1064 C CA . GLU A 1 135 ? -27.325 5.093 46.057 1.00 92.50 135 GLU A CA 1
ATOM 1065 C C . GLU A 1 135 ? -28.161 6.283 46.541 1.00 92.50 135 GLU A C 1
ATOM 1067 O O . GLU A 1 135 ? -28.743 6.226 47.624 1.00 92.50 135 GLU A O 1
ATOM 1072 N N . ALA A 1 136 ? -28.333 7.318 45.714 1.00 90.19 136 ALA A N 1
ATOM 1073 C CA . ALA A 1 136 ? -29.180 8.466 46.037 1.00 90.19 136 ALA A CA 1
ATOM 1074 C C . ALA A 1 136 ? -30.644 8.062 46.282 1.00 90.19 136 ALA A C 1
ATOM 1076 O O . ALA A 1 136 ? -31.282 8.520 47.233 1.00 90.19 136 ALA A O 1
ATOM 1077 N N . ARG A 1 137 ? -31.189 7.160 45.452 1.00 89.31 137 ARG A N 1
ATOM 1078 C CA . ARG A 1 137 ? -32.541 6.623 45.657 1.00 89.31 137 ARG A CA 1
ATOM 1079 C C . ARG A 1 137 ? -32.624 5.761 46.916 1.00 89.31 137 ARG A C 1
ATOM 1081 O O . ARG A 1 137 ? -33.636 5.831 47.611 1.00 89.31 137 ARG A O 1
ATOM 1088 N N . ALA A 1 138 ? -31.592 4.968 47.198 1.00 88.19 138 ALA A N 1
ATOM 1089 C CA . ALA A 1 138 ? -31.516 4.142 48.394 1.00 88.19 138 ALA A CA 1
ATOM 1090 C C . ALA A 1 138 ? -31.514 4.995 49.672 1.00 88.19 138 ALA A C 1
ATOM 1092 O O . ALA A 1 138 ? -32.308 4.737 50.575 1.00 88.19 138 ALA A O 1
ATOM 1093 N N . GLY A 1 139 ? -30.726 6.076 49.698 1.00 87.31 139 GLY A N 1
ATOM 1094 C CA . GLY A 1 139 ? -30.709 7.048 50.796 1.00 87.31 139 GLY A CA 1
ATOM 1095 C C . GLY A 1 139 ? -32.059 7.735 51.035 1.00 87.31 139 GLY A C 1
ATOM 1096 O O . GLY A 1 139 ? -32.367 8.126 52.156 1.00 87.31 139 GLY A O 1
ATOM 1097 N N . GLY A 1 140 ? -32.916 7.824 50.013 1.00 87.06 140 GLY A N 1
ATOM 1098 C CA . GLY A 1 140 ? -34.285 8.326 50.152 1.00 87.06 140 GLY A CA 1
ATOM 1099 C C . GLY A 1 140 ? -35.264 7.363 50.838 1.00 87.06 140 GLY A C 1
ATOM 1100 O O . GLY A 1 140 ? -36.349 7.797 51.230 1.00 87.06 140 GLY A O 1
ATOM 1101 N N . TYR A 1 141 ? -34.937 6.072 50.986 1.00 87.88 141 TYR A N 1
ATOM 1102 C CA . TYR A 1 141 ? -35.817 5.119 51.674 1.00 87.88 141 TYR A CA 1
ATOM 1103 C C . TYR A 1 141 ? -35.728 5.224 53.198 1.00 87.88 141 TYR A C 1
ATOM 1105 O O . TYR A 1 141 ? -36.768 5.120 53.841 1.00 87.88 141 TYR A O 1
ATOM 1113 N N . GLU A 1 142 ? -34.550 5.506 53.757 1.00 84.81 142 GLU A N 1
ATOM 1114 C CA . GLU A 1 142 ? -34.324 5.642 55.205 1.00 84.81 142 GLU A CA 1
ATOM 1115 C C . GLU A 1 142 ? -35.298 6.641 55.882 1.00 84.81 142 GLU A C 1
ATOM 1117 O O . GLU A 1 142 ? -36.063 6.236 56.761 1.00 84.81 142 GLU A O 1
ATOM 1122 N N . PRO A 1 143 ? -35.412 7.913 55.437 1.00 86.44 143 PRO A N 1
ATOM 1123 C CA . PRO A 1 143 ? -36.345 8.863 56.049 1.00 86.44 143 PRO A CA 1
ATOM 1124 C C . PRO A 1 143 ? -37.816 8.521 55.770 1.00 86.44 143 PRO A C 1
ATOM 1126 O O . PRO A 1 143 ? -38.694 8.844 56.570 1.00 86.44 143 PRO A O 1
ATOM 1129 N N . ARG A 1 144 ? -38.120 7.861 54.641 1.00 87.25 144 ARG A N 1
ATOM 1130 C CA . ARG A 1 144 ? -39.489 7.412 54.339 1.00 87.25 144 ARG A CA 1
ATOM 1131 C C . ARG A 1 144 ? -39.917 6.285 55.270 1.00 87.25 144 ARG A C 1
ATOM 1133 O O . ARG A 1 144 ? -41.080 6.260 55.660 1.00 87.25 144 ARG A O 1
ATOM 1140 N N . PHE A 1 145 ? -39.002 5.381 55.613 1.00 87.31 145 PHE A N 1
ATOM 1141 C CA . PHE A 1 145 ? -39.264 4.297 56.550 1.00 87.31 145 PHE A CA 1
ATOM 1142 C C . PHE A 1 145 ? -39.492 4.846 57.963 1.00 87.31 145 PHE A C 1
ATOM 1144 O O . PHE A 1 145 ? -40.531 4.559 58.550 1.00 87.31 145 PHE A O 1
ATOM 1151 N N . GLN A 1 146 ? -38.637 5.764 58.433 1.00 86.81 146 GLN A N 1
ATOM 1152 C CA . GLN A 1 146 ? -38.838 6.467 59.711 1.00 86.81 146 GLN A CA 1
ATOM 1153 C C . GLN A 1 146 ? -40.182 7.214 59.778 1.00 86.81 146 GLN A C 1
ATOM 1155 O O . GLN A 1 146 ? -40.885 7.153 60.786 1.00 86.81 146 GLN A O 1
ATOM 1160 N N . ALA A 1 147 ? -40.590 7.890 58.698 1.00 87.12 147 ALA A N 1
ATOM 1161 C CA . ALA A 1 147 ? -41.885 8.573 58.641 1.00 87.12 147 ALA A CA 1
ATOM 1162 C C . ALA A 1 147 ? -43.083 7.603 58.691 1.00 87.12 147 ALA A C 1
ATOM 1164 O O . ALA A 1 147 ? -44.148 7.958 59.199 1.00 87.12 147 ALA A O 1
ATOM 1165 N N . ILE A 1 148 ? -42.938 6.386 58.155 1.00 89.00 148 ILE A N 1
ATOM 1166 C CA . ILE A 1 148 ? -43.962 5.337 58.245 1.00 89.00 148 ILE A CA 1
ATOM 1167 C C . ILE A 1 148 ? -44.005 4.755 59.663 1.00 89.00 148 ILE A C 1
ATOM 1169 O O . ILE A 1 148 ? -45.097 4.650 60.218 1.00 89.00 148 ILE A O 1
ATOM 1173 N N . GLU A 1 149 ? -42.855 4.448 60.271 1.00 86.00 149 GLU A N 1
ATOM 1174 C CA . GLU A 1 149 ? -42.763 3.951 61.653 1.00 86.00 149 GLU A CA 1
ATOM 1175 C C . GLU A 1 149 ? -43.380 4.927 62.663 1.00 86.00 149 GLU A C 1
ATOM 1177 O O . GLU A 1 149 ? -44.192 4.520 63.493 1.00 86.00 149 GLU A O 1
ATOM 1182 N N . GLN A 1 150 ? -43.089 6.229 62.551 1.00 85.56 150 GLN A N 1
ATOM 1183 C CA . GLN A 1 150 ? -43.682 7.251 63.427 1.00 85.56 150 GLN A CA 1
ATOM 1184 C C . GLN A 1 150 ? -45.212 7.310 63.307 1.00 85.56 150 GLN A C 1
ATOM 1186 O O . GLN A 1 150 ? -45.918 7.484 64.301 1.00 85.56 150 GLN A O 1
ATOM 1191 N N . ARG A 1 151 ? -45.753 7.152 62.091 1.00 84.62 151 ARG A N 1
ATOM 1192 C CA . ARG A 1 151 ? -47.209 7.117 61.882 1.00 84.62 151 ARG A CA 1
ATOM 1193 C C . ARG A 1 151 ? -47.839 5.853 62.462 1.00 84.62 151 ARG A C 1
ATOM 1195 O O . ARG A 1 151 ? -48.959 5.934 62.961 1.00 84.62 151 ARG A O 1
ATOM 1202 N N . LEU A 1 152 ? -47.136 4.720 62.403 1.00 80.25 152 LEU A N 1
ATOM 1203 C CA . LEU A 1 152 ? -47.584 3.463 63.000 1.00 80.25 152 LEU A CA 1
ATOM 1204 C C . LEU A 1 152 ? -47.630 3.565 64.533 1.00 80.25 152 LEU A C 1
ATOM 1206 O O . LEU A 1 152 ? -48.663 3.268 65.126 1.00 80.25 152 LEU A O 1
ATOM 1210 N N . GLN A 1 153 ? -46.579 4.110 65.160 1.00 76.56 153 GLN A N 1
ATOM 1211 C CA . GLN A 1 153 ? -46.562 4.386 66.604 1.00 76.56 153 GLN A CA 1
ATOM 1212 C C . GLN A 1 153 ? -47.710 5.307 67.037 1.00 76.56 153 GLN A C 1
ATOM 1214 O O . GLN A 1 153 ? -48.337 5.079 68.070 1.00 76.56 153 GLN A O 1
ATOM 1219 N N . GLY A 1 154 ? -48.045 6.318 66.228 1.00 74.56 154 GLY A N 1
ATOM 1220 C CA . GLY A 1 154 ? -49.199 7.184 66.482 1.00 74.56 154 GLY A CA 1
ATOM 1221 C C . GLY A 1 154 ? -50.553 6.457 66.452 1.00 74.56 154 GLY A C 1
ATOM 1222 O O . GLY A 1 154 ? -51.514 6.936 67.055 1.00 74.56 154 GLY A O 1
ATOM 1223 N N . MET A 1 155 ? -50.645 5.305 65.779 1.00 65.69 155 MET A N 1
ATOM 1224 C CA . MET A 1 155 ? -51.838 4.450 65.771 1.00 65.69 155 MET A CA 1
ATOM 1225 C C . MET A 1 155 ? -51.845 3.412 66.904 1.00 65.69 155 MET A C 1
ATOM 1227 O O . MET A 1 155 ? -52.931 3.047 67.355 1.00 65.69 155 MET A O 1
ATOM 1231 N N . GLU A 1 156 ? -50.679 2.968 67.382 1.00 61.94 156 GLU A N 1
ATOM 1232 C CA . GLU A 1 156 ? -50.548 1.949 68.438 1.00 61.94 156 GLU A CA 1
ATOM 1233 C C . GLU A 1 156 ? -50.538 2.532 69.868 1.00 61.94 156 GLU A C 1
ATOM 1235 O O . GLU A 1 156 ? -50.971 1.861 70.801 1.00 61.94 156 GLU A O 1
ATOM 1240 N N . GLY A 1 157 ? -50.135 3.796 70.050 1.00 61.22 157 GLY A N 1
ATOM 1241 C CA . GLY A 1 157 ? -49.801 4.375 71.363 1.00 61.22 157 GLY A CA 1
ATOM 1242 C C . GLY A 1 157 ? -50.923 4.663 72.385 1.00 61.22 157 GLY A C 1
ATOM 1243 O O . GLY A 1 157 ? -50.593 4.766 73.561 1.00 61.22 157 GLY A O 1
ATOM 1244 N N . PRO A 1 158 ? -52.217 4.830 72.028 1.00 58.31 158 PRO A N 1
ATOM 1245 C CA . PRO A 1 158 ? -53.259 4.990 73.058 1.00 58.31 158 PRO A CA 1
ATOM 1246 C C . PRO A 1 158 ? -54.482 4.070 72.911 1.00 58.31 158 PRO A C 1
ATOM 1248 O O . PRO A 1 158 ? -55.426 4.190 73.689 1.00 58.31 158 PRO A O 1
ATOM 1251 N N . ARG A 1 159 ? -54.528 3.182 71.908 1.00 54.25 159 ARG A N 1
ATOM 1252 C CA . ARG A 1 159 ? -55.727 2.366 71.621 1.00 54.25 159 ARG A CA 1
ATOM 1253 C C . ARG A 1 159 ? -55.650 0.916 72.083 1.00 54.25 159 ARG A C 1
ATOM 1255 O O . ARG A 1 159 ? -56.707 0.328 72.290 1.00 54.25 159 ARG A O 1
ATOM 1262 N N . MET A 1 160 ? -54.454 0.355 72.252 1.00 54.25 160 MET A N 1
ATOM 1263 C CA . MET A 1 160 ? -54.298 -1.063 72.605 1.00 54.25 160 MET A CA 1
ATOM 1264 C C . MET A 1 160 ? -54.051 -1.307 74.102 1.00 54.25 160 MET A C 1
ATOM 1266 O O . MET A 1 160 ? -54.472 -2.345 74.594 1.00 54.25 160 MET A O 1
ATOM 1270 N N . ASP A 1 161 ? -53.509 -0.336 74.846 1.00 56.56 161 ASP A N 1
ATOM 1271 C CA . ASP A 1 161 ? -53.334 -0.438 76.312 1.00 56.56 161 ASP A CA 1
ATOM 1272 C C . ASP A 1 161 ? -54.593 -0.059 77.123 1.00 56.56 161 ASP A C 1
ATOM 1274 O O . ASP A 1 161 ? -54.616 -0.183 78.343 1.00 56.56 161 ASP A O 1
ATOM 1278 N N . GLY A 1 162 ? -55.657 0.415 76.462 1.00 53.91 162 GLY A N 1
ATOM 1279 C CA . GLY A 1 162 ? -56.913 0.831 77.106 1.00 53.91 162 GLY A CA 1
ATOM 1280 C C . GLY A 1 162 ? -58.061 -0.178 77.011 1.00 53.91 162 GLY A C 1
ATOM 1281 O O . GLY A 1 162 ? -59.100 0.029 77.632 1.00 53.91 162 GLY A O 1
ATOM 1282 N N . MET A 1 163 ? -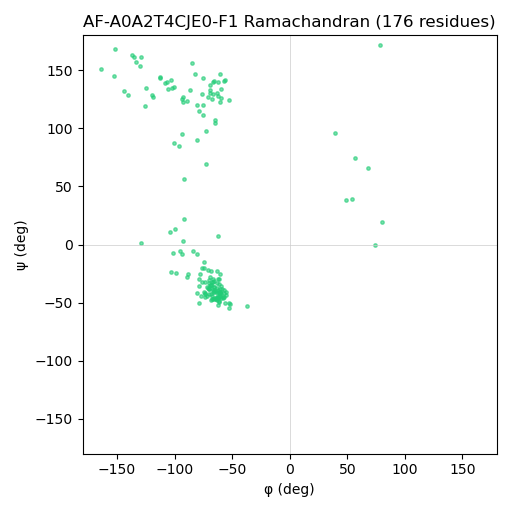57.907 -1.268 76.252 1.00 50.81 163 MET A N 1
ATOM 1283 C CA . MET A 1 163 ? -58.871 -2.376 76.247 1.00 50.81 163 MET A CA 1
ATOM 1284 C C . MET A 1 163 ? -58.442 -3.426 77.274 1.00 50.81 163 MET A C 1
ATOM 1286 O O . MET A 1 163 ? -58.204 -4.586 76.942 1.00 50.81 163 MET A O 1
ATOM 1290 N N . GLY A 1 164 ? -58.298 -2.988 78.526 1.00 56.16 164 GLY A N 1
ATOM 1291 C CA . GLY A 1 164 ? -58.106 -3.879 79.659 1.00 56.16 164 GLY A CA 1
ATOM 1292 C C . GLY A 1 164 ? -59.297 -4.828 79.771 1.00 56.16 164 GLY A C 1
ATOM 1293 O O . GLY A 1 164 ? -60.449 -4.398 79.851 1.00 56.16 164 GLY A O 1
ATOM 1294 N N . MET A 1 165 ? -59.012 -6.129 79.805 1.00 55.22 165 MET A N 1
ATOM 1295 C CA . MET A 1 165 ? -59.949 -7.188 80.204 1.00 55.22 165 MET A CA 1
ATOM 1296 C C . MET A 1 165 ? -60.414 -7.048 81.671 1.00 55.22 165 MET A C 1
ATOM 1298 O O . MET A 1 165 ? -61.119 -7.911 82.177 1.00 55.22 165 MET A O 1
ATOM 1302 N N . ASP A 1 166 ? -60.072 -5.954 82.351 1.00 58.56 166 ASP A N 1
ATOM 1303 C CA . ASP A 1 166 ? -60.379 -5.707 83.759 1.00 58.56 166 ASP A CA 1
ATOM 1304 C C . ASP A 1 166 ? -61.839 -5.255 83.981 1.00 58.56 166 ASP A C 1
ATOM 1306 O O . ASP A 1 166 ? -62.414 -5.499 85.044 1.00 58.56 166 ASP A O 1
ATOM 1310 N N . ASP A 1 167 ? -62.486 -4.642 82.977 1.00 59.56 167 ASP A N 1
ATOM 1311 C CA . ASP A 1 167 ? -63.881 -4.167 83.086 1.00 59.56 167 ASP A CA 1
ATOM 1312 C C . ASP A 1 167 ? -64.892 -5.327 82.984 1.00 59.56 167 ASP A C 1
ATOM 1314 O O . ASP A 1 167 ? -65.938 -5.329 83.637 1.00 59.56 167 ASP A O 1
ATOM 1318 N N . VAL A 1 168 ? -64.564 -6.363 82.202 1.00 60.66 168 VAL A N 1
ATOM 1319 C CA . VAL A 1 168 ? -65.421 -7.549 82.016 1.00 60.66 168 VAL A CA 1
ATOM 1320 C C . VAL A 1 168 ? -65.406 -8.433 83.266 1.00 60.66 168 VAL A C 1
ATOM 1322 O O . VAL A 1 168 ? -66.468 -8.874 83.711 1.00 60.66 168 VAL A O 1
ATOM 1325 N N . GLU A 1 169 ? -64.236 -8.639 83.878 1.00 59.50 169 GLU A N 1
ATOM 1326 C CA . GLU A 1 169 ? -64.094 -9.419 85.116 1.00 59.50 169 GLU A CA 1
ATOM 1327 C C . GLU A 1 169 ? -64.710 -8.687 86.325 1.00 59.50 169 GLU A C 1
ATOM 1329 O O . GLU A 1 169 ? -65.438 -9.290 87.118 1.00 59.50 169 GLU A O 1
ATOM 1334 N N . SER A 1 170 ? -64.561 -7.357 86.393 1.00 59.72 170 SER A N 1
ATOM 1335 C CA . SER A 1 170 ? -65.199 -6.524 87.426 1.00 59.72 170 SER A CA 1
ATOM 1336 C C . SER A 1 170 ? -66.735 -6.543 87.355 1.00 59.72 170 SER A C 1
ATOM 1338 O O . SER A 1 170 ? -67.411 -6.502 88.385 1.00 59.72 170 SER A O 1
ATOM 1340 N N . ARG A 1 171 ? -67.319 -6.654 86.152 1.00 60.88 171 ARG A N 1
ATOM 1341 C CA . ARG A 1 171 ? -68.783 -6.732 85.956 1.00 60.88 171 ARG A CA 1
ATOM 1342 C C . ARG A 1 171 ? -69.357 -8.119 86.243 1.00 60.88 171 ARG A C 1
ATOM 1344 O O . ARG A 1 171 ? -70.499 -8.214 86.690 1.00 60.88 171 ARG A O 1
ATOM 1351 N N . LEU A 1 172 ? -68.575 -9.179 86.041 1.00 58.78 172 LEU A N 1
ATOM 1352 C CA . LEU A 1 172 ? -68.959 -10.549 86.397 1.00 58.78 172 LEU A CA 1
ATOM 1353 C C . LEU A 1 172 ? -68.998 -10.761 87.918 1.00 58.78 172 LEU A C 1
ATOM 1355 O O . LEU A 1 172 ? -69.931 -11.389 88.418 1.00 58.78 172 LEU A O 1
ATOM 1359 N N . LEU A 1 173 ? -68.060 -10.173 88.668 1.00 59.84 173 LEU A N 1
ATOM 1360 C CA . LEU A 1 173 ? -68.038 -10.263 90.135 1.00 59.84 173 LEU A CA 1
ATOM 1361 C C . LEU A 1 173 ? -69.173 -9.469 90.806 1.00 59.84 173 LEU A C 1
ATOM 1363 O O . LEU A 1 173 ? -69.689 -9.893 91.838 1.00 59.84 173 LEU A O 1
ATOM 1367 N N . ALA A 1 174 ? -69.621 -8.364 90.201 1.00 59.81 174 ALA A N 1
ATOM 1368 C CA . ALA A 1 174 ? -70.747 -7.573 90.708 1.00 59.81 174 ALA A CA 1
ATOM 1369 C C . ALA A 1 174 ? -72.125 -8.227 90.468 1.00 59.81 174 ALA A C 1
ATOM 1371 O O . ALA A 1 174 ? -73.091 -7.888 91.149 1.00 59.81 174 ALA A O 1
ATOM 1372 N N . SER A 1 175 ? -72.230 -9.165 89.518 1.00 58.88 175 SER A N 1
ATOM 1373 C CA . SER A 1 175 ? -73.494 -9.820 89.143 1.00 58.88 175 SER A CA 1
ATOM 1374 C C . SER A 1 175 ? -73.746 -11.166 89.840 1.00 58.88 175 SER A C 1
ATOM 1376 O O . SER A 1 175 ? -74.822 -11.732 89.654 1.00 58.88 175 SER A O 1
ATOM 1378 N N . SER A 1 176 ? -72.796 -11.694 90.620 1.00 57.81 176 SER A N 1
ATOM 1379 C CA . SER A 1 176 ? -72.898 -13.032 91.233 1.00 57.81 176 SER A CA 1
ATOM 1380 C C . SER A 1 176 ? -73.328 -13.035 92.709 1.00 57.81 176 SER A C 1
ATOM 1382 O O . SER A 1 176 ? -73.218 -14.067 93.369 1.00 57.81 176 SER A O 1
ATOM 1384 N N . VAL A 1 177 ? -73.830 -11.917 93.242 1.00 54.75 177 VAL A N 1
ATOM 1385 C CA . VAL A 1 177 ? -74.471 -11.888 94.567 1.00 54.75 177 VAL A CA 1
ATOM 1386 C C . VAL A 1 177 ? -75.992 -11.891 94.396 1.00 54.75 177 VAL A C 1
ATOM 1388 O O . VAL A 1 177 ? -76.629 -10.841 94.345 1.00 54.75 177 VAL A O 1
ATOM 1391 N N . MET A 1 178 ? -76.552 -13.097 94.305 1.00 46.06 178 MET A N 1
ATOM 1392 C CA . MET A 1 178 ? -77.845 -13.482 94.881 1.00 46.06 178 MET A CA 1
ATOM 1393 C C . MET A 1 178 ? -77.732 -14.914 95.391 1.00 46.06 178 MET A C 1
ATOM 1395 O O . MET A 1 178 ? -77.279 -15.773 94.603 1.00 46.06 178 MET A O 1
#

Mean predicted align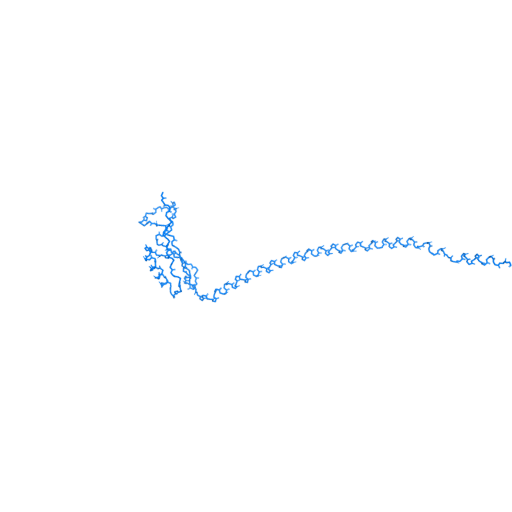ed error: 17.7 Å